Protein AF-T0ZUB6-F1 (afdb_monomer)

Radius of gyration: 20.43 Å; Cα contacts (8 Å, |Δi|>4): 338; chains: 1; bounding box: 51×35×57 Å

Structure (mmCIF, N/CA/C/O backbone):
data_AF-T0ZUB6-F1
#
_entry.id   AF-T0ZUB6-F1
#
loop_
_atom_site.group_PDB
_atom_site.id
_atom_site.type_symbol
_atom_site.label_atom_id
_atom_site.label_alt_id
_atom_site.label_comp_id
_atom_site.label_asym_id
_atom_site.label_entity_id
_atom_site.label_seq_id
_atom_site.pdbx_PDB_ins_code
_atom_site.Cartn_x
_atom_site.Cartn_y
_atom_site.Cartn_z
_atom_site.occupancy
_atom_site.B_iso_or_equiv
_atom_site.auth_seq_id
_atom_site.auth_comp_id
_atom_site.auth_asym_id
_atom_site.auth_atom_id
_atom_site.pdbx_PDB_model_num
ATOM 1 N N . LYS A 1 1 ? -19.922 21.183 -1.675 1.00 84.44 1 LYS A N 1
ATOM 2 C CA . LYS A 1 1 ? -18.528 21.235 -2.180 1.00 84.44 1 LYS A CA 1
ATOM 3 C C . LYS A 1 1 ? -18.352 20.073 -3.150 1.00 84.44 1 LYS A C 1
ATOM 5 O O . LYS A 1 1 ? -18.784 18.986 -2.794 1.00 84.44 1 LYS A O 1
ATOM 10 N N . LEU A 1 2 ? -17.809 20.304 -4.346 1.00 91.06 2 LEU A N 1
ATOM 11 C CA . LEU A 1 2 ? -17.393 19.246 -5.275 1.00 91.06 2 LEU A CA 1
ATOM 12 C C . LEU A 1 2 ? -15.863 19.231 -5.292 1.00 91.06 2 LEU A C 1
ATOM 14 O O . LEU A 1 2 ? -15.266 20.283 -5.504 1.00 91.06 2 LEU A O 1
ATOM 18 N N . ASP A 1 3 ? -15.251 18.079 -5.035 1.00 87.38 3 ASP A N 1
ATOM 19 C CA . ASP A 1 3 ? -13.794 17.925 -5.038 1.00 87.38 3 ASP A CA 1
ATOM 20 C C . ASP A 1 3 ? -13.337 17.382 -6.399 1.00 87.38 3 ASP A C 1
ATOM 22 O O . ASP A 1 3 ? -13.389 16.182 -6.657 1.00 87.38 3 ASP A O 1
ATOM 26 N N . LEU A 1 4 ? -12.941 18.294 -7.292 1.00 91.44 4 LEU A N 1
ATOM 27 C CA . LEU A 1 4 ? -12.461 18.001 -8.647 1.00 91.44 4 LEU A CA 1
ATOM 28 C C . LEU A 1 4 ? -10.927 17.972 -8.655 1.00 91.44 4 LEU A C 1
ATOM 30 O O . LEU A 1 4 ? -10.279 18.967 -8.972 1.00 91.44 4 LEU A O 1
ATOM 34 N N . LEU A 1 5 ? -10.355 16.846 -8.231 1.00 91.56 5 LEU A N 1
ATOM 35 C CA . LEU A 1 5 ? -8.907 16.681 -8.086 1.00 91.56 5 LEU A CA 1
ATOM 36 C C . LEU A 1 5 ? -8.260 16.215 -9.398 1.00 91.56 5 LEU A C 1
ATOM 38 O O . LEU A 1 5 ? -8.825 15.396 -10.121 1.00 91.56 5 LEU A O 1
ATOM 42 N N . GLY A 1 6 ? -7.056 16.716 -9.676 1.00 90.19 6 GLY A N 1
ATOM 43 C CA . GLY A 1 6 ? -6.159 16.130 -10.673 1.00 90.19 6 GLY A CA 1
ATOM 44 C C . GLY A 1 6 ? -5.405 14.939 -10.079 1.00 90.19 6 GLY A C 1
ATOM 45 O O . GLY A 1 6 ? -5.054 14.963 -8.902 1.00 90.19 6 GLY A O 1
ATOM 46 N N . HIS A 1 7 ? -5.180 13.899 -10.882 1.00 93.75 7 HIS A N 1
ATOM 47 C CA . HIS A 1 7 ? -4.412 12.714 -10.499 1.00 93.75 7 HIS A CA 1
ATOM 48 C C . HIS A 1 7 ? -3.777 12.083 -11.744 1.00 93.75 7 HIS A C 1
ATOM 50 O O . HIS A 1 7 ? -4.380 12.122 -12.821 1.00 93.75 7 HIS A O 1
ATOM 56 N N . ASP A 1 8 ? -2.610 11.457 -11.597 1.00 94.94 8 ASP A N 1
ATOM 57 C CA . ASP A 1 8 ? -1.874 10.890 -12.734 1.00 94.94 8 ASP A CA 1
ATOM 58 C C . ASP A 1 8 ? -2.373 9.506 -13.150 1.00 94.94 8 ASP A C 1
ATOM 60 O O . ASP A 1 8 ? -2.342 9.183 -14.333 1.00 94.94 8 ASP A O 1
ATOM 64 N N . ASP A 1 9 ? -2.874 8.688 -12.219 1.00 96.31 9 ASP A N 1
ATOM 65 C CA . ASP A 1 9 ? -3.371 7.331 -12.514 1.00 96.31 9 ASP A CA 1
ATOM 66 C C . ASP A 1 9 ? -4.351 7.251 -13.700 1.00 96.31 9 ASP A C 1
ATOM 68 O O . ASP A 1 9 ? -4.134 6.406 -14.574 1.00 96.31 9 ASP A O 1
ATOM 72 N N . PRO A 1 10 ? -5.378 8.122 -13.822 1.00 96.00 10 PRO A N 1
ATOM 73 C CA . PRO A 1 10 ? -6.229 8.150 -15.012 1.00 96.00 10 PRO A CA 1
ATOM 74 C C . PRO A 1 10 ? -5.460 8.439 -16.309 1.00 96.00 10 PRO A C 1
ATOM 76 O O . PRO A 1 10 ? -5.752 7.842 -17.346 1.00 96.00 10 PRO A O 1
ATOM 79 N N . THR A 1 11 ? -4.469 9.332 -16.264 1.00 97.00 11 THR A N 1
ATOM 80 C CA . THR A 1 11 ? -3.618 9.670 -17.415 1.00 97.00 11 THR A CA 1
ATOM 81 C C . THR A 1 11 ? -2.727 8.490 -17.799 1.00 97.00 11 THR A C 1
ATOM 83 O O . THR A 1 11 ? -2.667 8.130 -18.976 1.00 97.00 11 THR A O 1
ATOM 86 N N . VAL A 1 12 ? -2.102 7.843 -16.811 1.00 97.75 12 VAL A N 1
ATOM 87 C CA . VAL A 1 12 ? -1.272 6.644 -16.983 1.00 97.75 12 VAL A CA 1
ATOM 88 C C . VAL A 1 12 ? -2.081 5.524 -17.632 1.00 97.75 12 VAL A C 1
ATOM 90 O O . VAL A 1 12 ? -1.697 5.024 -18.686 1.00 97.75 12 VAL A O 1
ATOM 93 N N . LEU A 1 13 ? -3.239 5.169 -17.068 1.00 97.19 13 LEU A N 1
ATOM 94 C CA . LEU A 1 13 ? -4.089 4.109 -17.618 1.00 97.19 13 LEU A CA 1
ATOM 95 C C . LEU A 1 13 ? -4.564 4.424 -19.040 1.00 97.19 13 LEU A C 1
ATOM 97 O O . LEU A 1 13 ? -4.572 3.538 -19.892 1.00 97.19 13 LEU A O 1
ATOM 101 N N . ARG A 1 14 ? -4.901 5.686 -19.329 1.00 97.50 14 ARG A N 1
ATOM 102 C CA . ARG A 1 14 ? -5.299 6.105 -20.677 1.00 97.50 14 ARG A CA 1
ATOM 103 C C . ARG A 1 14 ? -4.167 5.958 -21.693 1.00 97.50 14 ARG A C 1
ATOM 105 O O . ARG A 1 14 ? -4.425 5.579 -22.834 1.00 97.50 14 ARG A O 1
ATOM 112 N N . LEU A 1 15 ? -2.931 6.289 -21.325 1.00 97.75 15 LEU A N 1
ATOM 113 C CA . LEU A 1 15 ? -1.782 6.109 -22.215 1.00 97.75 15 LEU A CA 1
ATOM 114 C C . LEU A 1 15 ? -1.462 4.629 -22.423 1.00 97.75 15 LEU A C 1
ATOM 116 O O . LEU A 1 15 ? -1.264 4.220 -23.565 1.00 97.75 15 LEU A O 1
ATOM 120 N N . LEU A 1 16 ? -1.513 3.820 -21.365 1.00 98.25 16 LEU A N 1
ATOM 121 C CA . LEU A 1 16 ? -1.336 2.370 -21.451 1.00 98.25 16 LEU A CA 1
ATOM 122 C C . LEU A 1 16 ? -2.362 1.726 -22.384 1.00 98.25 16 LEU A C 1
ATOM 124 O O . LEU A 1 16 ? -1.986 0.963 -23.274 1.00 98.25 16 LEU A O 1
ATOM 128 N N . GLU A 1 17 ? -3.636 2.093 -22.253 1.00 97.94 17 GLU A N 1
ATOM 129 C CA . GLU A 1 17 ? -4.701 1.637 -23.149 1.00 97.94 17 GLU A CA 1
ATOM 130 C C . GLU A 1 17 ? -4.417 2.032 -24.605 1.00 97.94 17 GLU A C 1
ATOM 132 O O . GLU A 1 17 ? -4.500 1.198 -25.504 1.00 97.94 17 GLU A O 1
ATOM 137 N N . ARG A 1 18 ? -3.989 3.278 -24.853 1.00 97.75 18 ARG A N 1
ATOM 138 C CA . ARG A 1 18 ? -3.634 3.742 -26.206 1.00 97.75 18 ARG A CA 1
ATOM 139 C C . ARG A 1 18 ? -2.442 3.002 -26.809 1.00 97.75 18 ARG A C 1
ATOM 141 O O . ARG A 1 18 ? -2.424 2.794 -28.017 1.00 97.75 18 ARG A O 1
ATOM 148 N N . MET A 1 19 ? -1.438 2.665 -26.003 1.00 97.81 19 MET A N 1
ATOM 149 C CA . MET A 1 19 ? -0.214 2.011 -26.475 1.00 97.81 19 MET A CA 1
ATOM 150 C C . MET A 1 19 ? -0.395 0.511 -26.706 1.00 97.81 19 MET A C 1
ATOM 152 O O . MET A 1 19 ? 0.262 -0.055 -27.574 1.00 97.81 19 MET A O 1
ATOM 156 N N . THR A 1 20 ? -1.256 -0.136 -25.922 1.00 97.94 20 THR A N 1
ATOM 157 C CA . THR A 1 20 ? -1.402 -1.601 -25.915 1.00 97.94 20 THR A CA 1
ATOM 158 C C . THR A 1 20 ? -2.676 -2.087 -26.600 1.00 97.94 20 THR A C 1
ATOM 160 O O . THR A 1 20 ? -2.761 -3.255 -26.966 1.00 97.94 20 THR A O 1
ATOM 163 N N . GLY A 1 21 ? -3.679 -1.216 -26.754 1.00 97.81 21 GLY A N 1
ATOM 164 C CA . GLY A 1 21 ? -5.021 -1.582 -27.206 1.00 97.81 21 GLY A CA 1
ATOM 165 C C . GLY A 1 21 ? -5.850 -2.338 -26.162 1.00 97.81 21 GLY A C 1
ATOM 166 O O . GLY A 1 21 ? -6.985 -2.705 -26.454 1.00 97.81 21 GLY A O 1
ATOM 167 N N . VAL A 1 22 ? -5.314 -2.577 -24.959 1.00 97.88 22 VAL A N 1
ATOM 168 C CA . VAL A 1 22 ? -6.016 -3.273 -23.873 1.00 97.88 22 VAL A CA 1
ATOM 169 C C . VAL A 1 22 ? -6.837 -2.260 -23.073 1.00 97.88 22 VAL A C 1
ATOM 171 O O . VAL A 1 22 ? -6.245 -1.364 -22.466 1.00 97.88 22 VAL A O 1
ATOM 174 N N . PRO A 1 23 ? -8.175 -2.394 -23.007 1.00 97.00 23 PRO A N 1
ATOM 175 C CA . PRO A 1 23 ? -9.000 -1.492 -22.212 1.00 97.00 23 PRO A CA 1
ATOM 176 C C . PRO A 1 23 ? -8.629 -1.562 -20.727 1.00 97.00 23 PRO A C 1
ATOM 178 O O . PRO A 1 23 ? -8.704 -2.621 -20.100 1.00 97.00 23 PRO A O 1
ATOM 181 N N . ALA A 1 24 ? -8.266 -0.432 -20.121 1.00 91.94 24 ALA A N 1
ATOM 182 C CA . ALA A 1 24 ? -7.764 -0.407 -18.744 1.00 91.94 24 ALA A CA 1
ATOM 183 C C . ALA A 1 24 ? -8.794 -0.936 -17.728 1.00 91.94 24 ALA A C 1
ATOM 185 O O . ALA A 1 24 ? -8.442 -1.544 -16.717 1.0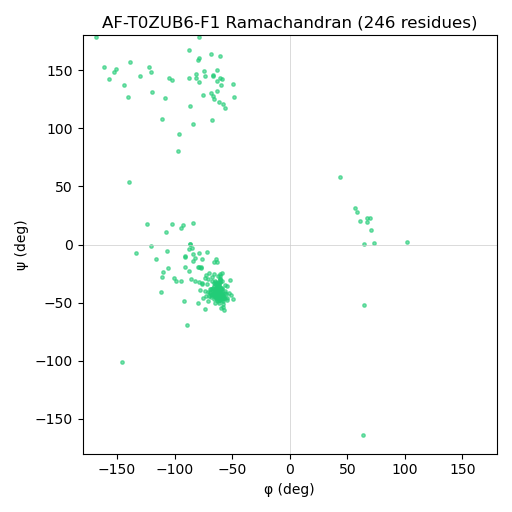0 91.94 24 ALA A O 1
ATOM 186 N N . LEU A 1 25 ? -10.086 -0.725 -17.998 1.00 91.94 25 LEU A N 1
ATOM 187 C CA . LEU A 1 25 ? -11.173 -1.176 -17.128 1.00 91.94 25 LEU A CA 1
ATOM 188 C C . LEU A 1 25 ? -11.472 -2.677 -17.237 1.00 91.94 25 LEU A C 1
ATOM 190 O O . LEU A 1 25 ? -12.068 -3.212 -16.302 1.00 91.94 25 LEU A O 1
ATOM 194 N N . SER A 1 26 ? -11.058 -3.351 -18.318 1.00 94.56 26 SER A N 1
ATOM 195 C CA . SER A 1 26 ? -11.224 -4.805 -18.463 1.00 94.56 26 SER A CA 1
ATOM 196 C C . SER A 1 26 ? -10.112 -5.612 -17.794 1.00 94.56 26 SER A C 1
ATOM 198 O O . SER A 1 26 ? -10.213 -6.833 -17.727 1.00 94.56 26 SER A O 1
ATOM 200 N N . VAL A 1 27 ? -9.057 -4.953 -17.305 1.00 95.62 27 VAL A N 1
ATOM 201 C CA . VAL A 1 27 ? -7.962 -5.618 -16.593 1.00 95.62 27 VAL A CA 1
ATOM 202 C C . VAL A 1 27 ? -8.474 -6.198 -15.261 1.00 95.62 27 VAL A C 1
ATOM 204 O O . VAL A 1 27 ? -9.049 -5.447 -14.458 1.00 95.62 27 VAL A O 1
ATOM 207 N N . PRO A 1 28 ? -8.273 -7.507 -15.006 1.00 93.19 28 PRO A N 1
ATOM 208 C CA . PRO A 1 28 ? -8.703 -8.155 -13.771 1.00 93.19 28 PRO A CA 1
ATOM 209 C C . PRO A 1 28 ? -7.923 -7.642 -12.553 1.00 93.19 28 PRO A C 1
ATOM 211 O O . PRO A 1 28 ? -6.737 -7.330 -12.631 1.00 93.19 28 PRO A O 1
ATOM 214 N N . CYS A 1 29 ? -8.596 -7.561 -11.403 1.00 92.00 29 CYS A N 1
ATOM 215 C CA . CYS A 1 29 ? -7.974 -7.156 -10.132 1.00 92.00 29 CYS A CA 1
ATOM 216 C C . CYS A 1 29 ? -7.334 -8.332 -9.371 1.00 92.00 29 CYS A C 1
ATOM 218 O O . CYS A 1 29 ? -6.808 -8.145 -8.275 1.00 92.00 29 CYS A O 1
ATOM 220 N N . ASP A 1 30 ? -7.407 -9.533 -9.936 1.00 93.38 30 ASP A N 1
ATOM 221 C CA . ASP A 1 30 ? -6.927 -10.794 -9.382 1.00 93.38 30 ASP A CA 1
ATOM 222 C C . ASP A 1 30 ? -5.938 -11.520 -10.311 1.00 93.38 30 ASP A C 1
ATOM 224 O O . ASP A 1 30 ? -5.671 -12.702 -10.102 1.00 93.38 30 ASP A O 1
ATOM 228 N N . ASP A 1 31 ? -5.354 -10.822 -11.298 1.00 96.12 31 ASP A N 1
ATOM 229 C CA . ASP A 1 31 ? -4.280 -11.378 -12.132 1.00 96.12 31 ASP A CA 1
ATOM 230 C C . ASP A 1 31 ? -3.110 -11.857 -11.248 1.00 96.12 31 ASP A C 1
ATOM 232 O O . ASP A 1 31 ? -2.485 -11.033 -10.568 1.00 96.12 31 ASP A O 1
ATOM 236 N N . PRO A 1 32 ? -2.778 -13.164 -11.237 1.00 96.19 32 PRO A N 1
ATOM 237 C CA . PRO A 1 32 ? -1.761 -13.696 -10.332 1.00 96.19 32 PRO A CA 1
ATOM 238 C C . PRO A 1 32 ? -0.372 -13.100 -10.573 1.00 96.19 32 PRO A C 1
ATOM 240 O O . PRO A 1 32 ? 0.375 -12.870 -9.622 1.00 96.19 32 PRO A O 1
ATOM 243 N N . ALA A 1 33 ? -0.039 -12.819 -11.835 1.00 96.25 33 ALA A N 1
ATOM 244 C CA . ALA A 1 33 ? 1.223 -12.206 -12.229 1.00 96.25 33 ALA A CA 1
ATOM 245 C C . ALA A 1 33 ? 1.338 -10.775 -11.674 1.00 96.25 33 ALA A C 1
ATOM 247 O O . ALA A 1 33 ? 2.311 -10.464 -10.987 1.00 96.25 33 ALA A O 1
ATOM 248 N N . ALA A 1 34 ? 0.322 -9.935 -11.879 1.00 96.94 34 ALA A N 1
ATOM 249 C CA . ALA A 1 34 ? 0.274 -8.577 -11.342 1.00 96.94 34 ALA A CA 1
ATOM 250 C C . ALA A 1 34 ? 0.286 -8.555 -9.804 1.00 96.94 34 ALA A C 1
ATOM 252 O O . ALA A 1 34 ? 1.033 -7.780 -9.208 1.00 96.94 34 ALA A O 1
ATOM 253 N N . LEU A 1 35 ? -0.502 -9.419 -9.148 1.00 97.44 35 LEU A N 1
ATOM 254 C CA . LEU A 1 35 ? -0.541 -9.500 -7.684 1.00 97.44 35 LEU A CA 1
ATOM 255 C C . LEU A 1 35 ? 0.786 -9.989 -7.085 1.00 97.44 35 LEU A C 1
ATOM 257 O O . LEU A 1 35 ? 1.172 -9.544 -6.003 1.00 97.44 35 LEU A O 1
ATOM 261 N N . SER A 1 36 ? 1.516 -10.864 -7.784 1.00 97.25 36 SER A N 1
ATOM 262 C CA . SER A 1 36 ? 2.798 -11.379 -7.291 1.00 97.25 36 SER A CA 1
ATOM 263 C C . SER A 1 36 ? 3.837 -10.274 -7.063 1.00 97.25 36 SER A C 1
ATOM 265 O O . SER A 1 36 ? 4.619 -10.373 -6.116 1.00 97.25 36 SER A O 1
ATOM 267 N N . LEU A 1 37 ? 3.774 -9.169 -7.822 1.00 97.88 37 LEU A N 1
ATOM 268 C CA . LEU A 1 37 ? 4.685 -8.025 -7.690 1.00 97.88 37 LEU A CA 1
ATOM 269 C C . LEU A 1 37 ? 4.674 -7.380 -6.300 1.00 97.88 37 LEU A C 1
ATOM 271 O O . LEU A 1 37 ? 5.653 -6.753 -5.904 1.00 97.88 37 LEU A O 1
ATOM 275 N N . PHE A 1 38 ? 3.589 -7.524 -5.540 1.00 97.94 38 PHE A N 1
ATOM 276 C CA . PHE A 1 38 ? 3.491 -6.958 -4.193 1.00 97.94 38 PHE A CA 1
ATOM 277 C C . PHE A 1 38 ? 4.104 -7.863 -3.115 1.00 97.94 38 PHE A C 1
ATOM 279 O O . PHE A 1 38 ? 4.148 -7.492 -1.946 1.00 97.94 38 PHE A O 1
ATOM 286 N N . SER A 1 39 ? 4.581 -9.048 -3.495 1.00 96.88 39 SER A N 1
ATOM 287 C CA . SER A 1 39 ? 5.148 -10.041 -2.577 1.00 96.88 39 SER A CA 1
ATOM 288 C C . SER A 1 39 ? 6.467 -10.645 -3.053 1.00 96.88 39 SER A C 1
ATOM 290 O O . SER A 1 39 ? 7.108 -11.349 -2.274 1.00 96.88 39 SER A O 1
ATOM 292 N N . GLY A 1 40 ? 6.886 -10.347 -4.283 1.00 96.06 40 GLY A N 1
ATOM 293 C CA . GLY A 1 40 ? 8.062 -10.918 -4.925 1.00 96.06 40 GLY A CA 1
ATOM 294 C C . GLY A 1 40 ? 8.441 -10.174 -6.206 1.00 96.06 40 GLY A C 1
ATOM 295 O O . GLY A 1 40 ? 7.788 -9.202 -6.595 1.00 96.06 40 GLY A O 1
ATOM 296 N N . CYS A 1 41 ? 9.524 -10.612 -6.839 1.00 95.12 41 CYS A N 1
ATOM 297 C CA . CYS A 1 41 ? 10.100 -10.021 -8.056 1.00 95.12 41 CYS A CA 1
ATOM 298 C C . CYS A 1 41 ? 10.157 -11.004 -9.237 1.00 95.12 41 CYS A C 1
ATOM 300 O O . CYS A 1 41 ? 10.514 -10.625 -10.350 1.00 95.12 41 CYS A O 1
ATOM 302 N N . GLU A 1 42 ? 9.725 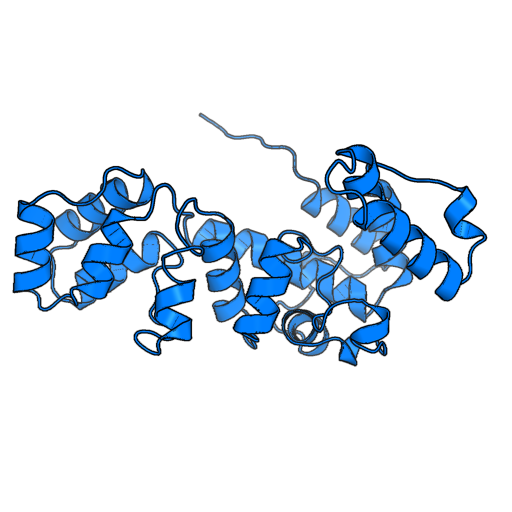-12.245 -9.023 1.00 93.75 42 GLU A N 1
ATOM 303 C CA . GLU A 1 42 ? 9.842 -13.366 -9.952 1.00 93.75 42 GLU A CA 1
ATOM 304 C C . GLU A 1 42 ? 9.098 -13.103 -11.266 1.00 93.75 42 GLU A C 1
ATOM 306 O O . GLU A 1 42 ? 9.605 -13.431 -12.335 1.00 93.75 42 GLU A O 1
ATOM 311 N N . ALA A 1 43 ? 7.937 -12.440 -11.211 1.00 95.25 43 ALA A N 1
ATOM 312 C CA . ALA A 1 43 ? 7.174 -12.068 -12.404 1.00 95.25 43 ALA A CA 1
ATOM 313 C C . ALA A 1 43 ? 7.881 -11.033 -13.298 1.00 95.25 43 ALA A C 1
ATOM 315 O O . ALA A 1 43 ? 7.481 -10.855 -14.445 1.00 95.25 43 ALA A O 1
ATOM 316 N N . LEU A 1 44 ? 8.923 -10.361 -12.796 1.00 95.44 44 LEU A N 1
ATOM 317 C CA . LEU A 1 44 ? 9.770 -9.466 -13.589 1.00 95.44 44 LEU A CA 1
ATOM 318 C C . LEU A 1 44 ? 10.981 -10.188 -14.195 1.00 95.44 44 LEU A C 1
ATOM 320 O O . LEU A 1 44 ? 11.671 -9.598 -15.020 1.00 95.44 44 LEU A O 1
ATOM 324 N N . GLY A 1 45 ? 11.258 -11.432 -13.788 1.00 93.81 45 GLY A N 1
ATOM 325 C CA . GLY A 1 45 ? 12.459 -12.162 -14.200 1.00 93.81 45 GLY A CA 1
ATOM 326 C C . GLY A 1 45 ? 13.766 -11.573 -13.656 1.00 93.81 45 GLY A C 1
ATOM 327 O O . GLY A 1 45 ? 14.811 -11.798 -14.256 1.00 93.81 45 GLY A O 1
ATOM 328 N N . LEU A 1 46 ? 13.706 -10.817 -12.553 1.00 90.38 46 LEU A N 1
ATOM 329 C CA . LEU A 1 46 ? 14.849 -10.137 -11.930 1.00 90.38 46 LEU A CA 1
ATOM 330 C C . LEU A 1 46 ? 15.053 -10.615 -10.491 1.00 90.38 46 LEU A C 1
ATOM 332 O O . LEU A 1 46 ? 14.082 -10.937 -9.803 1.00 90.38 46 LEU A O 1
ATOM 336 N N . GLY A 1 47 ? 16.303 -10.626 -10.024 1.00 90.31 47 GLY A N 1
ATOM 337 C CA . GLY A 1 47 ? 16.636 -10.906 -8.629 1.00 90.31 47 GLY A CA 1
ATOM 338 C C . GLY A 1 47 ? 16.430 -9.709 -7.691 1.00 90.31 47 GLY A C 1
ATOM 339 O O . GLY A 1 47 ? 16.466 -8.546 -8.095 1.00 90.31 47 GLY A O 1
ATOM 340 N N . ALA A 1 48 ? 16.277 -9.989 -6.392 1.00 91.31 48 ALA A N 1
ATOM 341 C CA . ALA A 1 48 ? 16.130 -8.948 -5.369 1.00 91.31 48 ALA A CA 1
ATOM 342 C C . ALA A 1 48 ? 17.370 -8.040 -5.245 1.00 91.31 48 ALA A C 1
ATOM 344 O O . ALA A 1 48 ? 17.238 -6.850 -4.960 1.00 91.31 48 ALA A O 1
ATOM 345 N N . GLU A 1 49 ? 18.563 -8.596 -5.474 1.00 87.69 49 GLU A N 1
ATOM 346 C CA . GLU A 1 49 ? 19.830 -7.856 -5.493 1.00 87.69 49 GLU A CA 1
ATOM 347 C C . GLU A 1 49 ? 19.856 -6.836 -6.639 1.00 87.69 49 GLU A C 1
ATOM 349 O O . GLU A 1 49 ? 20.168 -5.667 -6.419 1.00 87.69 49 GLU A O 1
ATOM 354 N N . GLU A 1 50 ? 19.412 -7.238 -7.834 1.00 86.75 50 GLU A N 1
ATOM 355 C CA . GLU A 1 50 ? 19.346 -6.361 -9.007 1.00 86.75 50 GLU A CA 1
ATOM 356 C C . GLU A 1 50 ? 18.409 -5.168 -8.768 1.00 86.75 50 GLU A C 1
ATOM 358 O O . GLU A 1 50 ? 18.750 -4.016 -9.061 1.00 86.75 50 GLU A O 1
ATOM 363 N N . LEU A 1 51 ? 17.244 -5.433 -8.168 1.00 87.44 51 LEU A N 1
ATOM 364 C CA . LEU A 1 51 ? 16.235 -4.419 -7.866 1.00 87.44 51 LEU A CA 1
ATOM 365 C C . LEU A 1 51 ? 16.551 -3.585 -6.615 1.00 87.44 51 LEU A C 1
ATOM 367 O O . LEU A 1 51 ? 15.993 -2.497 -6.460 1.00 87.44 51 LEU A O 1
ATOM 371 N N . GLY A 1 52 ? 17.423 -4.061 -5.722 1.00 88.44 52 GLY A N 1
ATOM 372 C CA . GLY A 1 52 ? 17.635 -3.467 -4.395 1.00 88.44 52 GLY A CA 1
ATOM 373 C C . GLY A 1 52 ? 16.418 -3.603 -3.466 1.00 88.44 52 GLY A C 1
ATOM 374 O O . GLY A 1 52 ? 16.256 -2.832 -2.522 1.00 88.44 52 GLY A O 1
ATOM 375 N N . THR A 1 53 ? 15.510 -4.533 -3.764 1.00 92.75 53 THR A N 1
ATOM 376 C CA . THR A 1 53 ? 14.308 -4.840 -2.979 1.00 92.75 53 THR A CA 1
ATOM 377 C C . THR A 1 53 ? 13.786 -6.214 -3.365 1.00 92.75 53 THR A C 1
ATOM 379 O O . THR A 1 53 ? 13.962 -6.671 -4.490 1.00 92.75 53 THR A O 1
ATOM 382 N N . SER A 1 54 ? 13.102 -6.870 -2.438 1.00 95.81 54 SER A N 1
ATOM 383 C CA . SER A 1 54 ? 12.541 -8.206 -2.634 1.00 95.81 54 SER A CA 1
ATOM 384 C C . SER A 1 54 ? 11.075 -8.208 -3.087 1.00 95.81 54 SER A C 1
ATOM 386 O O . SER A 1 54 ? 10.423 -9.252 -3.026 1.00 95.81 54 SER A O 1
ATOM 388 N N . VAL A 1 55 ? 10.555 -7.057 -3.533 1.00 97.50 55 VAL A N 1
ATOM 389 C CA . VAL A 1 55 ? 9.216 -6.892 -4.123 1.00 97.50 55 VAL A CA 1
ATOM 390 C C . VAL A 1 55 ? 9.282 -6.124 -5.446 1.00 97.50 55 VAL A C 1
ATOM 392 O O . VAL A 1 55 ? 10.067 -5.197 -5.622 1.00 97.50 55 VAL A O 1
ATOM 395 N N . GLY A 1 56 ? 8.419 -6.479 -6.391 1.00 97.31 56 GLY A N 1
ATOM 396 C CA . GLY A 1 56 ? 8.347 -5.914 -7.736 1.00 97.31 56 GLY A CA 1
ATOM 397 C C . GLY A 1 56 ? 7.533 -4.623 -7.857 1.00 97.31 56 GLY A C 1
ATOM 398 O O . GLY A 1 56 ? 7.133 -4.270 -8.967 1.00 97.31 56 GLY A O 1
ATOM 399 N N . SER A 1 57 ? 7.266 -3.897 -6.768 1.00 97.31 57 SER A N 1
ATOM 400 C CA . SER A 1 57 ? 6.330 -2.761 -6.764 1.00 97.31 57 SER A CA 1
ATOM 401 C C . SER A 1 57 ? 6.924 -1.401 -7.155 1.00 97.31 57 SER A C 1
ATOM 403 O O . SER A 1 57 ? 6.187 -0.418 -7.194 1.00 97.31 57 SER A O 1
ATOM 405 N N . ILE A 1 58 ? 8.222 -1.313 -7.483 1.00 95.38 58 ILE A N 1
ATOM 406 C CA . ILE A 1 58 ? 8.863 -0.068 -7.965 1.00 95.38 58 ILE A CA 1
ATOM 407 C C . ILE A 1 58 ? 8.029 0.559 -9.097 1.00 95.38 58 ILE A C 1
ATOM 409 O O . ILE A 1 58 ? 7.535 -0.165 -9.966 1.00 95.38 58 ILE A O 1
ATOM 413 N N . ALA A 1 59 ? 7.876 1.886 -9.089 1.00 94.56 59 ALA A N 1
ATOM 414 C CA . ALA A 1 59 ? 7.080 2.664 -10.047 1.00 94.56 59 ALA A CA 1
ATOM 415 C C . ALA A 1 59 ? 5.550 2.407 -10.044 1.00 94.56 59 ALA A C 1
ATOM 417 O O . ALA A 1 59 ? 4.819 3.053 -10.799 1.00 94.56 59 ALA A O 1
ATOM 418 N N . LEU A 1 60 ? 5.023 1.525 -9.182 1.00 97.12 60 LEU A N 1
ATOM 419 C CA . LEU A 1 60 ? 3.575 1.404 -8.972 1.00 97.12 60 LEU A CA 1
ATOM 420 C C . LEU A 1 60 ? 3.072 2.531 -8.056 1.00 97.12 60 LEU A C 1
ATOM 422 O O . LEU A 1 60 ? 3.758 2.862 -7.083 1.00 97.12 60 LEU A O 1
ATOM 426 N N . PRO A 1 61 ? 1.890 3.123 -8.334 1.00 94.94 61 PRO A N 1
ATOM 427 C CA . PRO A 1 61 ? 1.328 4.145 -7.449 1.00 94.94 61 PRO A CA 1
ATOM 428 C C . PRO A 1 61 ? 1.134 3.576 -6.048 1.00 94.94 61 PRO A C 1
ATOM 430 O O . PRO A 1 61 ? 0.767 2.409 -5.907 1.00 94.94 61 PRO A O 1
ATOM 433 N N . GLU A 1 62 ? 1.396 4.399 -5.036 1.00 92.38 62 GLU A N 1
ATOM 434 C CA . GLU A 1 62 ? 1.408 4.065 -3.604 1.00 92.38 62 GLU A CA 1
ATOM 435 C C . GLU A 1 62 ? 2.482 3.060 -3.170 1.00 92.38 62 GLU A C 1
ATOM 437 O O . GLU A 1 62 ? 3.282 3.314 -2.266 1.00 92.38 62 GLU A O 1
ATOM 442 N N . PHE A 1 63 ? 2.540 1.918 -3.844 1.00 97.19 63 PHE A N 1
ATOM 443 C CA . PHE A 1 63 ? 3.331 0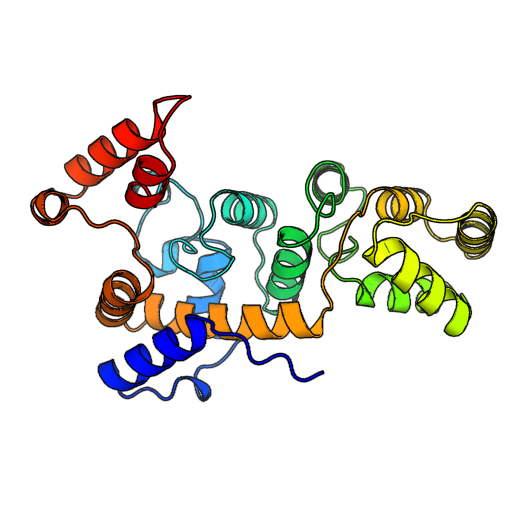.760 -3.452 1.00 97.19 63 PHE A CA 1
ATOM 444 C C . PHE A 1 63 ? 4.806 0.829 -3.864 1.00 97.19 63 PHE A C 1
ATOM 446 O O . PHE A 1 63 ? 5.598 0.007 -3.401 1.00 97.19 63 PHE A O 1
ATOM 453 N N . GLY A 1 64 ? 5.193 1.777 -4.722 1.00 95.19 64 GLY A N 1
ATOM 454 C CA . GLY A 1 64 ? 6.577 1.938 -5.179 1.00 95.19 64 GLY A CA 1
ATOM 455 C C . GLY A 1 64 ? 7.497 2.658 -4.193 1.00 95.19 64 GLY A C 1
ATOM 456 O O . GLY A 1 64 ? 8.721 2.506 -4.268 1.00 95.19 64 GLY A O 1
ATOM 457 N N . THR A 1 65 ? 6.935 3.409 -3.241 1.00 92.88 65 THR A N 1
ATOM 458 C CA . THR A 1 65 ? 7.729 4.166 -2.265 1.00 92.88 65 THR A CA 1
ATOM 459 C C . THR A 1 65 ? 8.561 3.232 -1.384 1.00 92.88 65 THR A C 1
ATOM 461 O O . THR A 1 65 ? 8.164 2.103 -1.093 1.00 92.88 65 THR A O 1
ATOM 464 N N . ARG A 1 66 ? 9.725 3.697 -0.912 1.00 91.00 66 ARG A N 1
ATOM 465 C CA . ARG A 1 66 ? 10.586 2.902 -0.017 1.00 91.00 66 ARG A CA 1
ATOM 466 C C . ARG A 1 66 ? 9.847 2.452 1.247 1.00 91.00 66 ARG A C 1
ATOM 468 O O . ARG A 1 66 ? 10.009 1.313 1.673 1.00 91.00 66 ARG A O 1
ATOM 475 N N . PHE A 1 67 ? 9.023 3.332 1.812 1.00 93.06 67 PHE A N 1
ATOM 476 C CA . PHE A 1 67 ? 8.223 3.044 3.000 1.00 93.06 67 PHE A CA 1
ATOM 477 C C . PHE A 1 67 ? 7.233 1.897 2.762 1.00 93.06 67 PHE A C 1
ATOM 479 O O . PHE A 1 67 ? 7.214 0.928 3.520 1.00 93.06 67 PHE A O 1
ATOM 486 N N . VAL A 1 68 ? 6.455 1.955 1.677 1.00 95.75 68 VAL A N 1
ATOM 487 C CA . VAL A 1 68 ? 5.467 0.905 1.394 1.00 95.75 68 VAL A CA 1
ATOM 488 C C . VAL A 1 68 ? 6.139 -0.387 0.945 1.00 95.75 68 VAL A C 1
ATOM 490 O O . VAL A 1 68 ? 5.691 -1.457 1.344 1.00 95.75 68 VAL A O 1
ATOM 493 N N . ARG A 1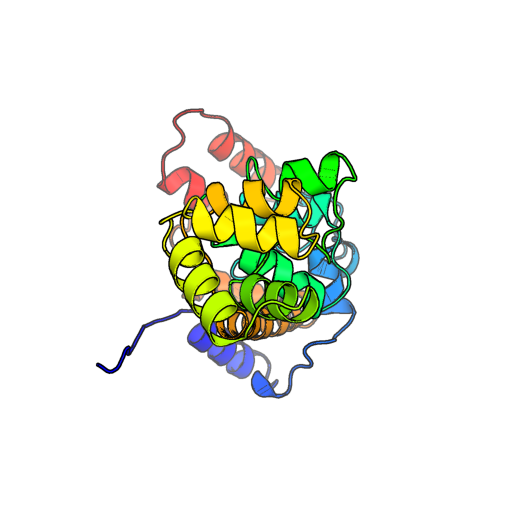 69 ? 7.266 -0.324 0.225 1.00 96.06 69 ARG A N 1
ATOM 494 C CA . ARG A 1 69 ? 8.069 -1.517 -0.088 1.00 96.06 69 ARG A CA 1
ATOM 495 C C . ARG A 1 69 ? 8.514 -2.263 1.168 1.00 96.06 69 ARG A C 1
ATOM 497 O O . ARG A 1 69 ? 8.298 -3.464 1.240 1.00 96.06 69 ARG A O 1
ATOM 504 N N . GLN A 1 70 ? 9.018 -1.572 2.192 1.00 93.38 70 GLN A N 1
ATOM 505 C CA . GLN A 1 70 ? 9.363 -2.211 3.473 1.00 93.38 70 GLN A CA 1
ATOM 506 C C . GLN A 1 70 ? 8.147 -2.871 4.140 1.00 93.38 70 GLN A C 1
ATOM 508 O O . GLN A 1 70 ? 8.253 -3.964 4.698 1.00 93.38 70 GLN A O 1
ATOM 513 N N . MET A 1 71 ? 6.975 -2.236 4.053 1.00 94.50 71 MET A N 1
ATOM 514 C CA . MET A 1 71 ? 5.727 -2.810 4.558 1.00 94.50 71 MET A CA 1
ATOM 515 C C . MET A 1 71 ? 5.339 -4.085 3.794 1.00 94.50 71 MET A C 1
ATOM 517 O O . MET A 1 71 ? 4.984 -5.089 4.412 1.00 94.50 71 MET A O 1
ATOM 521 N N . LEU A 1 72 ? 5.450 -4.081 2.463 1.00 96.00 72 LEU A N 1
ATOM 522 C CA . LEU A 1 72 ? 5.207 -5.252 1.616 1.00 96.00 72 LEU A CA 1
ATOM 523 C C . LEU A 1 72 ? 6.193 -6.387 1.913 1.00 96.00 72 LEU A C 1
ATOM 525 O O . LEU A 1 72 ? 5.789 -7.542 2.008 1.00 96.00 72 LEU A O 1
ATOM 529 N N . GLU A 1 73 ? 7.471 -6.076 2.120 1.00 93.94 73 GLU A N 1
ATOM 530 C CA . GLU A 1 73 ? 8.497 -7.068 2.456 1.00 93.94 73 GLU A CA 1
ATOM 531 C C . GLU A 1 73 ? 8.224 -7.751 3.799 1.00 93.94 73 GLU A C 1
ATOM 533 O O . GLU A 1 73 ? 8.405 -8.967 3.909 1.00 93.94 73 GLU A O 1
ATOM 538 N N . ALA A 1 74 ? 7.743 -6.988 4.786 1.00 90.00 74 ALA A N 1
ATOM 539 C CA . ALA A 1 74 ? 7.390 -7.487 6.112 1.00 90.00 74 ALA A CA 1
ATO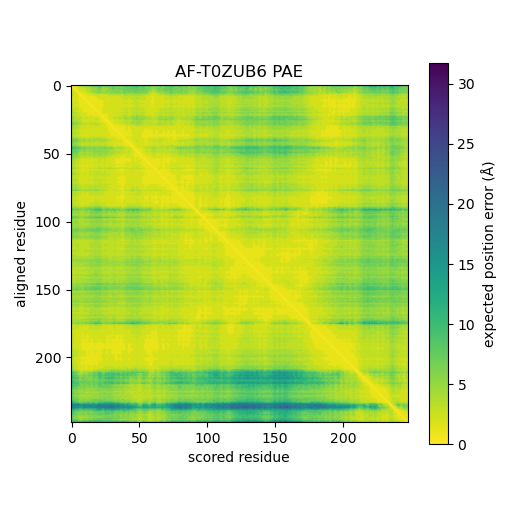M 540 C C . ALA A 1 74 ? 6.083 -8.299 6.133 1.00 90.00 74 ALA A C 1
ATOM 542 O O . ALA A 1 74 ? 5.917 -9.166 6.988 1.00 90.00 74 ALA A O 1
ATOM 543 N N . THR A 1 75 ? 5.147 -8.016 5.222 1.00 91.44 75 THR A N 1
ATOM 544 C CA . THR A 1 75 ? 3.781 -8.573 5.273 1.00 91.44 75 THR A CA 1
ATOM 545 C C . THR A 1 75 ? 3.464 -9.587 4.176 1.00 91.44 75 THR A C 1
ATOM 547 O O . THR A 1 75 ? 2.577 -10.415 4.372 1.00 91.44 75 THR A O 1
ATOM 550 N N . ARG A 1 76 ? 4.179 -9.548 3.045 1.00 93.50 76 ARG A N 1
ATOM 551 C CA . ARG A 1 76 ? 4.036 -10.438 1.877 1.00 93.50 76 ARG A CA 1
ATOM 552 C C . ARG A 1 76 ? 2.565 -10.690 1.493 1.00 93.50 76 ARG A C 1
ATOM 554 O O . ARG A 1 76 ? 2.136 -11.849 1.480 1.00 93.50 76 ARG A O 1
ATOM 561 N N . PRO A 1 77 ? 1.780 -9.633 1.199 1.00 94.06 77 PRO A N 1
ATOM 562 C CA . PRO A 1 77 ? 0.357 -9.771 0.905 1.00 94.06 77 PRO A CA 1
ATOM 563 C C . PRO A 1 77 ? 0.147 -10.598 -0.364 1.00 94.06 77 PRO A C 1
ATOM 565 O O . PRO A 1 77 ? 0.876 -10.442 -1.340 1.00 94.06 77 PRO A O 1
ATOM 568 N N . ARG A 1 78 ? -0.867 -11.466 -0.368 1.00 91.12 78 ARG A N 1
ATOM 569 C CA . ARG A 1 78 ? -1.167 -12.351 -1.510 1.00 91.12 78 ARG A CA 1
ATOM 570 C C . ARG A 1 78 ? -2.517 -12.072 -2.148 1.00 91.12 78 ARG A C 1
ATOM 572 O O . ARG A 1 78 ? -2.813 -12.595 -3.217 1.00 91.12 78 ARG A O 1
ATOM 579 N N . THR A 1 79 ? -3.353 -11.286 -1.481 1.00 93.50 79 THR A N 1
ATOM 580 C CA . THR A 1 79 ? -4.725 -11.021 -1.914 1.00 93.50 79 THR A CA 1
ATOM 581 C C . THR A 1 79 ? -4.971 -9.534 -2.111 1.00 93.50 79 THR A C 1
ATOM 583 O O . THR A 1 79 ? -4.394 -8.692 -1.422 1.00 93.50 79 THR A O 1
ATOM 586 N N . PHE A 1 80 ? -5.914 -9.207 -2.995 1.00 95.31 80 PHE A N 1
ATOM 587 C CA . PHE A 1 80 ? -6.387 -7.836 -3.181 1.00 95.31 80 PHE A CA 1
ATOM 588 C C . PHE A 1 80 ? -6.833 -7.195 -1.852 1.00 95.31 80 PHE A C 1
ATOM 590 O O . PHE A 1 80 ? -6.503 -6.049 -1.563 1.00 95.31 80 PHE A O 1
ATOM 597 N N . ALA A 1 81 ? -7.537 -7.946 -0.998 1.00 94.69 81 ALA A N 1
ATOM 598 C CA . ALA A 1 81 ? -7.997 -7.452 0.299 1.00 94.69 81 ALA A CA 1
ATOM 599 C C . ALA A 1 81 ? -6.840 -7.087 1.245 1.00 94.69 81 ALA A C 1
ATOM 601 O O . ALA A 1 81 ? -6.931 -6.092 1.962 1.00 94.69 81 ALA A O 1
ATOM 602 N N . GLU A 1 82 ? -5.748 -7.854 1.238 1.00 95.31 82 GLU A N 1
ATOM 603 C CA . GLU A 1 82 ? -4.544 -7.527 2.010 1.00 95.31 82 GLU A CA 1
ATOM 604 C C . GLU A 1 82 ? -3.863 -6.268 1.461 1.00 95.31 82 GLU A C 1
ATOM 606 O O . GLU A 1 82 ? -3.475 -5.412 2.253 1.00 95.31 82 GLU A O 1
ATOM 611 N N . LEU A 1 83 ? -3.821 -6.073 0.137 1.00 97.12 83 LEU A N 1
ATOM 612 C CA . LEU A 1 83 ? -3.318 -4.829 -0.462 1.00 97.12 83 LEU A CA 1
ATOM 613 C C . LEU A 1 83 ? -4.140 -3.604 -0.051 1.00 97.12 83 LEU A C 1
ATOM 615 O O . LEU A 1 83 ? -3.566 -2.558 0.241 1.00 97.12 83 LEU A O 1
ATOM 619 N N . VAL A 1 84 ? -5.470 -3.724 0.037 1.00 96.94 84 VAL A N 1
ATOM 620 C CA . VAL A 1 84 ? -6.333 -2.637 0.543 1.00 96.94 84 VAL A CA 1
ATOM 621 C C . VAL A 1 84 ? -5.973 -2.271 1.981 1.00 96.94 84 VAL A C 1
ATOM 623 O O . VAL A 1 84 ? -5.981 -1.095 2.340 1.00 96.94 84 VAL A O 1
ATOM 626 N N . ARG A 1 85 ? -5.613 -3.259 2.805 1.00 96.12 85 ARG A N 1
ATOM 627 C CA . ARG A 1 85 ? -5.178 -3.011 4.183 1.00 96.12 85 ARG A CA 1
ATOM 628 C C . ARG A 1 85 ? -3.816 -2.329 4.225 1.00 96.12 85 ARG A C 1
ATOM 630 O O . ARG A 1 85 ? -3.680 -1.340 4.932 1.00 96.12 85 ARG A O 1
ATOM 637 N N . ILE A 1 86 ? -2.854 -2.780 3.422 1.00 96.31 86 ILE A N 1
ATOM 638 C CA . ILE A 1 86 ? -1.544 -2.121 3.285 1.00 96.31 86 ILE A CA 1
ATOM 639 C C . ILE A 1 86 ? -1.702 -0.667 2.823 1.00 96.31 86 ILE A C 1
ATOM 641 O O . ILE A 1 86 ? -1.105 0.223 3.417 1.00 96.31 86 ILE A O 1
ATOM 645 N N . SER A 1 87 ? -2.566 -0.410 1.835 1.00 96.31 87 SER A N 1
ATOM 646 C CA . SER A 1 87 ? -2.879 0.949 1.377 1.00 96.31 87 SER A CA 1
ATOM 647 C C . SER A 1 87 ? -3.439 1.823 2.506 1.00 96.31 87 SER A C 1
ATOM 649 O O . SER A 1 87 ? -3.004 2.960 2.671 1.00 96.31 87 SER A O 1
ATOM 651 N N . GLY A 1 88 ? -4.350 1.297 3.331 1.00 95.56 88 GLY A N 1
ATOM 652 C CA . GLY A 1 88 ? -4.849 2.017 4.505 1.00 95.56 88 GLY A CA 1
ATOM 653 C C . GLY A 1 88 ? -3.756 2.313 5.541 1.00 95.56 88 GLY A C 1
ATOM 654 O O . GLY A 1 88 ? -3.636 3.446 6.010 1.00 95.56 88 GLY A O 1
ATOM 655 N N . LEU A 1 89 ? -2.913 1.317 5.834 1.00 95.12 89 LEU A N 1
ATOM 656 C CA . LEU A 1 89 ? -1.809 1.422 6.791 1.00 95.12 89 LEU A CA 1
ATOM 657 C C . LEU A 1 89 ? -0.730 2.421 6.350 1.00 95.12 89 LEU A C 1
ATOM 659 O O . LEU A 1 89 ? -0.103 3.054 7.197 1.00 95.12 89 LEU A O 1
ATOM 663 N N . SER A 1 90 ? -0.513 2.581 5.042 1.00 94.00 90 SER A N 1
ATOM 664 C CA . SER A 1 90 ? 0.556 3.430 4.516 1.00 94.00 90 SER A CA 1
ATOM 665 C C . SER A 1 90 ? 0.219 4.918 4.405 1.00 94.00 90 SER A C 1
ATOM 667 O O . SER A 1 90 ? 1.126 5.721 4.207 1.00 94.00 90 SER A O 1
ATOM 669 N N . HIS A 1 91 ? -1.058 5.294 4.506 1.00 88.69 91 HIS A N 1
ATOM 670 C CA . HIS A 1 91 ? -1.536 6.664 4.259 1.00 88.69 91 HIS A CA 1
ATOM 671 C C . HIS A 1 91 ? -1.916 7.438 5.524 1.00 88.69 91 HIS A C 1
ATOM 673 O O . HIS A 1 91 ? -2.272 8.617 5.454 1.00 88.69 91 HIS A O 1
ATOM 679 N N . GLY A 1 92 ? -1.891 6.780 6.680 1.00 80.62 92 GLY A N 1
ATOM 680 C CA . GLY A 1 92 ? -2.244 7.388 7.954 1.00 80.62 92 GLY A CA 1
ATOM 681 C C . GLY A 1 92 ? -1.027 7.756 8.795 1.00 80.62 92 GLY A C 1
ATOM 682 O O . GLY A 1 92 ? -0.047 7.014 8.862 1.00 80.62 92 GLY A O 1
ATOM 683 N N . THR A 1 93 ? -1.106 8.893 9.480 1.00 85.56 93 THR A N 1
ATOM 684 C CA . THR A 1 93 ? -0.105 9.295 10.475 1.00 85.56 93 THR A CA 1
ATOM 685 C C . THR A 1 93 ? -0.298 8.467 11.748 1.00 85.56 93 THR A C 1
ATOM 687 O O . THR A 1 93 ? -1.420 8.368 12.253 1.00 85.56 93 THR A O 1
ATOM 690 N N . ASP A 1 94 ? 0.787 7.853 12.228 1.00 90.81 94 ASP A N 1
ATOM 691 C CA . ASP A 1 94 ? 0.826 6.939 13.385 1.00 90.81 94 ASP A CA 1
ATOM 692 C C . ASP A 1 94 ? -0.124 5.729 13.272 1.00 90.81 94 ASP A C 1
ATOM 694 O O . ASP A 1 94 ? -0.648 5.207 14.258 1.00 90.81 94 ASP A O 1
ATOM 698 N N . VAL A 1 95 ? -0.354 5.265 12.037 1.00 92.44 95 VAL A N 1
ATOM 699 C CA . VAL A 1 95 ? -1.126 4.044 11.749 1.00 92.44 95 VAL A CA 1
ATOM 700 C C . VAL A 1 95 ? -0.219 2.816 11.660 1.00 92.44 95 VAL A C 1
ATOM 702 O O . VAL A 1 95 ? -0.496 1.795 12.289 1.00 92.44 95 VAL A O 1
ATOM 705 N N . TRP A 1 96 ? 0.874 2.905 10.897 1.00 94.56 96 TRP A N 1
ATOM 706 C CA . TRP A 1 96 ? 1.842 1.815 10.769 1.00 94.56 96 TRP A CA 1
ATOM 707 C C . TRP A 1 96 ? 2.945 1.894 11.824 1.00 94.56 96 TRP A C 1
ATOM 709 O O . TRP A 1 96 ? 2.980 1.051 12.716 1.00 94.56 96 TRP A O 1
ATOM 719 N N . THR A 1 97 ? 3.825 2.893 11.718 1.00 90.75 97 THR A N 1
ATOM 720 C CA . THR A 1 97 ? 5.010 3.059 12.571 1.00 90.75 97 THR A CA 1
ATOM 721 C C . THR A 1 97 ? 4.611 3.272 14.031 1.00 90.75 97 THR A C 1
ATOM 723 O O . THR A 1 97 ? 3.754 4.107 14.311 1.00 90.75 97 THR A O 1
ATOM 726 N N . HIS A 1 98 ? 5.250 2.544 14.952 1.00 88.25 98 HIS A N 1
ATOM 727 C CA . HIS A 1 98 ? 4.973 2.575 16.399 1.00 88.25 98 HIS A CA 1
ATOM 728 C C . HIS A 1 98 ? 3.545 2.145 16.782 1.00 88.25 98 HIS A C 1
ATOM 730 O O . HIS A 1 98 ? 3.035 2.468 17.862 1.00 88.25 98 HIS A O 1
ATOM 736 N N . ASN A 1 99 ? 2.876 1.422 15.882 1.00 95.25 99 ASN A N 1
ATOM 737 C CA . ASN A 1 99 ? 1.492 1.002 16.046 1.00 95.25 99 ASN A CA 1
ATOM 738 C C . ASN A 1 99 ? 1.279 -0.383 15.415 1.00 95.25 99 ASN A C 1
ATOM 740 O O . ASN A 1 99 ? 1.664 -1.390 16.016 1.00 95.25 99 ASN A O 1
ATOM 744 N N . ALA A 1 100 ? 0.703 -0.472 14.211 1.00 94.88 100 ALA A N 1
ATOM 745 C CA . ALA A 1 100 ? 0.432 -1.761 13.572 1.00 94.88 100 ALA A CA 1
ATOM 746 C C . ALA A 1 100 ? 1.706 -2.595 13.332 1.00 94.88 100 ALA A C 1
ATOM 748 O O . ALA A 1 100 ? 1.656 -3.823 13.423 1.00 94.88 100 ALA A O 1
ATOM 749 N N . ASP A 1 101 ? 2.851 -1.956 13.080 1.00 94.25 101 ASP A N 1
ATOM 750 C CA . ASP A 1 101 ? 4.131 -2.633 12.854 1.00 94.25 101 ASP A CA 1
ATOM 751 C C . ASP A 1 101 ? 4.640 -3.389 14.097 1.00 94.25 101 ASP A C 1
ATOM 753 O O . ASP A 1 101 ? 5.157 -4.504 13.999 1.00 94.25 101 ASP A O 1
ATOM 757 N N . GLU A 1 102 ? 4.491 -2.805 15.284 1.00 94.19 102 GLU A N 1
ATOM 758 C CA . GLU A 1 102 ? 4.832 -3.416 16.568 1.00 94.19 102 GLU A CA 1
ATOM 759 C C . GLU A 1 102 ? 3.858 -4.537 16.924 1.00 94.19 102 GLU A C 1
ATOM 761 O O . GLU A 1 102 ? 4.286 -5.603 17.374 1.00 94.19 102 GLU A O 1
ATOM 766 N N . LEU A 1 103 ? 2.559 -4.345 16.675 1.00 94.06 103 LEU A N 1
ATOM 767 C CA . LEU A 1 103 ? 1.538 -5.369 16.914 1.00 94.06 103 LEU A CA 1
ATOM 768 C C . LEU A 1 103 ? 1.777 -6.621 16.060 1.00 94.06 103 LEU A C 1
ATOM 770 O O . LEU A 1 103 ? 1.699 -7.735 16.580 1.00 94.06 103 LEU A O 1
ATOM 774 N N . ILE A 1 104 ? 2.139 -6.433 14.788 1.00 91.69 104 ILE A N 1
ATOM 775 C CA . ILE A 1 104 ? 2.444 -7.533 13.866 1.00 91.69 104 ILE A C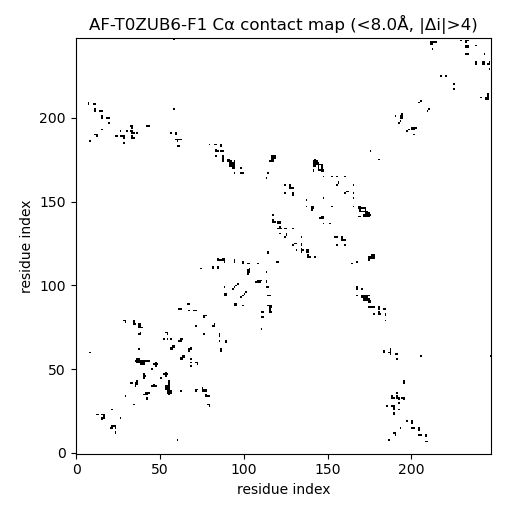A 1
ATOM 776 C C . ILE A 1 104 ? 3.762 -8.213 14.240 1.00 91.69 104 ILE A C 1
ATOM 778 O O . ILE A 1 104 ? 3.803 -9.436 14.364 1.00 91.69 104 ILE A O 1
ATOM 782 N N . ARG A 1 105 ? 4.839 -7.451 14.480 1.00 89.88 105 ARG A N 1
ATOM 783 C CA . ARG A 1 105 ? 6.149 -8.030 14.837 1.00 89.88 105 ARG A CA 1
ATOM 784 C C . ARG A 1 105 ? 6.140 -8.761 16.178 1.00 89.88 105 ARG A C 1
ATOM 786 O O . ARG A 1 105 ? 6.843 -9.754 16.323 1.00 89.88 105 ARG A O 1
ATOM 793 N N . SER A 1 106 ? 5.356 -8.287 17.145 1.00 92.44 106 SER A N 1
ATOM 794 C CA . SER A 1 106 ? 5.204 -8.944 18.451 1.00 92.44 106 SER A CA 1
ATOM 795 C C . SER A 1 106 ? 4.254 -10.146 18.428 1.00 92.44 106 SER A C 1
ATOM 797 O O . SER A 1 106 ? 4.138 -10.838 19.437 1.00 92.44 106 SER A O 1
ATOM 799 N N . GLY A 1 107 ? 3.560 -10.399 17.312 1.00 89.88 107 GLY A N 1
ATOM 800 C CA . GLY A 1 107 ? 2.566 -11.467 17.200 1.00 89.88 107 GLY A CA 1
ATOM 801 C C . GLY A 1 107 ? 1.278 -11.214 17.991 1.00 89.88 107 GLY A C 1
ATOM 802 O O . GLY A 1 107 ? 0.479 -12.132 18.152 1.00 89.88 107 GLY A O 1
ATOM 803 N N . ARG A 1 108 ? 1.058 -9.987 18.488 1.00 91.75 108 ARG A N 1
ATOM 804 C CA . ARG A 1 108 ? -0.162 -9.605 19.227 1.00 91.75 108 ARG A CA 1
ATOM 805 C C . ARG A 1 108 ? -1.385 -9.482 18.320 1.00 91.75 108 ARG A C 1
ATOM 807 O O . ARG A 1 108 ? -2.502 -9.622 18.807 1.00 91.75 108 ARG A O 1
ATOM 814 N N . ALA A 1 109 ? -1.170 -9.189 17.039 1.00 91.50 109 ALA A N 1
ATOM 815 C CA . ALA A 1 109 ? -2.202 -9.143 16.013 1.00 91.50 109 ALA A CA 1
ATOM 816 C C . ALA A 1 109 ? -1.610 -9.503 14.644 1.00 91.50 109 ALA A C 1
ATOM 818 O O . ALA A 1 109 ? -0.442 -9.246 14.359 1.00 91.50 109 ALA A O 1
ATOM 819 N N . THR A 1 110 ? -2.428 -10.066 13.768 1.00 91.06 110 THR A N 1
ATOM 820 C CA . THR A 1 110 ? -2.092 -10.333 12.367 1.00 91.06 110 THR A CA 1
ATOM 821 C C . THR A 1 110 ? -2.405 -9.128 11.478 1.00 91.06 110 THR A C 1
ATOM 823 O O . THR A 1 110 ? -3.163 -8.229 11.855 1.00 91.06 110 THR A O 1
ATOM 826 N N . LEU A 1 111 ? -1.911 -9.137 10.229 1.00 91.12 111 LEU A N 1
ATOM 827 C CA . LEU A 1 111 ? -2.275 -8.123 9.229 1.00 91.12 111 LEU A CA 1
ATOM 828 C C . LEU A 1 111 ? -3.796 -7.979 9.083 1.00 91.12 111 LEU A C 1
ATOM 830 O O . LEU A 1 111 ? -4.256 -6.883 8.789 1.00 91.12 111 LEU A O 1
ATOM 834 N N . ARG A 1 112 ? -4.581 -9.045 9.291 1.00 91.06 112 ARG A N 1
ATOM 835 C CA . ARG A 1 112 ? -6.051 -9.036 9.178 1.00 91.06 112 ARG A CA 1
ATOM 836 C C . ARG A 1 112 ? -6.762 -8.407 10.377 1.00 91.06 112 ARG A C 1
ATOM 838 O O . ARG A 1 112 ? -7.901 -7.986 10.221 1.00 91.06 112 ARG A O 1
ATOM 845 N N . GLU A 1 113 ? -6.100 -8.321 11.526 1.00 92.50 113 GLU A N 1
ATOM 846 C CA . GLU A 1 113 ? -6.697 -7.869 12.790 1.00 92.50 113 GLU A CA 1
ATOM 847 C C . GLU A 1 113 ? -6.369 -6.411 13.124 1.00 92.50 113 GLU A C 1
ATOM 849 O O . GLU A 1 113 ? -7.175 -5.742 13.766 1.00 92.50 113 GLU A O 1
ATOM 854 N N . VAL A 1 114 ? -5.217 -5.892 12.680 1.00 95.50 114 VAL A N 1
ATOM 855 C CA . VAL A 1 114 ? -4.823 -4.493 12.941 1.00 95.50 114 VAL A CA 1
ATOM 856 C C . VAL A 1 114 ? -5.815 -3.469 12.363 1.00 95.50 114 VAL A C 1
ATOM 858 O O . VAL A 1 114 ? -6.613 -3.769 11.478 1.00 95.50 114 VAL A O 1
ATOM 861 N N . ILE A 1 115 ? -5.780 -2.224 12.829 1.00 97.31 115 ILE A N 1
ATOM 862 C CA . ILE A 1 115 ? -6.663 -1.172 12.309 1.00 97.31 115 ILE A CA 1
ATOM 863 C C . ILE A 1 115 ? -6.027 -0.570 11.049 1.00 97.31 115 ILE A C 1
ATOM 865 O O . ILE A 1 115 ? -5.076 0.200 11.143 1.00 97.31 115 ILE A O 1
ATOM 869 N N . ALA A 1 116 ? -6.537 -0.924 9.866 1.00 96.06 116 ALA A N 1
ATOM 870 C CA . ALA A 1 116 ? -6.002 -0.432 8.593 1.00 96.06 116 ALA A CA 1
ATOM 871 C C . ALA A 1 116 ? -6.810 0.742 8.029 1.00 96.06 116 ALA A C 1
ATOM 873 O O . ALA A 1 116 ? -6.277 1.608 7.340 1.00 96.06 116 ALA A O 1
ATOM 874 N N . THR A 1 117 ? -8.112 0.765 8.297 1.00 96.88 117 THR A N 1
ATOM 875 C CA . THR A 1 117 ? -9.041 1.778 7.795 1.00 96.88 117 THR A CA 1
ATOM 876 C C . THR A 1 117 ? -10.023 2.178 8.884 1.00 96.88 117 THR A C 1
ATOM 878 O O . THR A 1 117 ? -10.297 1.408 9.805 1.00 96.88 117 THR A O 1
ATOM 881 N N . ARG A 1 118 ? -10.614 3.373 8.774 1.00 96.31 118 ARG A N 1
ATOM 882 C CA . ARG A 1 118 ? -11.588 3.835 9.781 1.00 96.31 118 ARG A CA 1
ATOM 883 C C . ARG A 1 118 ? -12.803 2.903 9.873 1.00 96.31 118 ARG A C 1
ATOM 885 O O . ARG A 1 118 ? -13.400 2.757 10.930 1.00 96.31 118 ARG A O 1
ATOM 892 N N . ASP A 1 119 ? -13.164 2.274 8.758 1.00 96.69 119 ASP A N 1
ATOM 893 C CA . ASP A 1 119 ? -14.271 1.330 8.668 1.00 96.69 119 ASP A CA 1
ATOM 894 C C . ASP A 1 119 ? -14.019 0.094 9.549 1.00 96.69 119 ASP A C 1
ATOM 896 O O . ASP A 1 119 ? -14.964 -0.420 10.145 1.00 96.69 119 ASP A O 1
ATOM 900 N N . ASP A 1 120 ? -12.755 -0.328 9.710 1.00 96.62 120 ASP A N 1
ATOM 901 C CA . ASP A 1 120 ? -12.391 -1.417 10.625 1.00 96.62 120 ASP A CA 1
ATOM 902 C C . ASP A 1 120 ? -12.755 -1.055 12.073 1.00 96.62 120 ASP A C 1
ATOM 904 O O . ASP A 1 120 ? -13.293 -1.892 12.788 1.00 96.62 120 ASP A O 1
ATOM 908 N N . ILE A 1 121 ? -12.562 0.205 12.490 1.00 97.62 121 ILE A N 1
ATOM 909 C CA . ILE A 1 121 ? -12.933 0.669 13.838 1.00 97.62 121 ILE A CA 1
ATOM 910 C C . ILE A 1 121 ? -14.424 0.482 14.079 1.00 97.62 121 ILE A C 1
ATOM 912 O O . ILE A 1 121 ? -14.822 -0.173 15.041 1.00 97.62 121 ILE A O 1
ATOM 916 N N . MET A 1 122 ? -15.246 1.026 13.186 1.00 97.75 122 MET A N 1
ATOM 917 C CA . MET A 1 122 ? -16.693 0.978 13.340 1.00 97.75 122 MET A CA 1
ATOM 918 C C . MET A 1 122 ? -17.202 -0.465 13.354 1.00 97.75 122 MET A C 1
ATOM 920 O O . MET A 1 122 ? -17.990 -0.830 14.225 1.00 97.75 122 MET A O 1
ATOM 924 N N . LEU A 1 123 ? -16.751 -1.282 12.399 1.00 97.56 123 LEU A N 1
ATOM 925 C CA . LEU A 1 123 ? -17.221 -2.656 12.247 1.00 97.56 123 LEU A CA 1
ATOM 926 C C . LEU A 1 123 ? -16.753 -3.551 13.395 1.00 97.56 123 LEU A C 1
ATOM 928 O O . LEU A 1 123 ? -17.555 -4.329 13.907 1.00 97.56 123 LEU A O 1
ATOM 932 N N . ASN A 1 124 ? -15.505 -3.408 13.847 1.00 97.62 124 ASN A N 1
ATOM 933 C CA . ASN A 1 124 ? -14.990 -4.178 14.976 1.00 97.62 124 ASN A CA 1
ATOM 934 C C . ASN A 1 124 ? -15.722 -3.819 16.269 1.00 97.62 124 ASN A C 1
ATOM 936 O O . ASN A 1 124 ? -16.122 -4.711 17.004 1.00 97.62 124 ASN A O 1
ATOM 940 N N . LEU A 1 125 ? -15.963 -2.534 16.544 1.00 98.31 125 LEU A N 1
ATOM 941 C CA . LEU A 1 125 ? -16.692 -2.130 17.751 1.00 98.31 125 LEU A CA 1
ATOM 942 C C . LEU A 1 125 ? -18.136 -2.645 17.757 1.00 98.31 125 LEU A C 1
ATOM 944 O O . LEU A 1 125 ? -18.610 -3.115 18.787 1.00 98.31 125 LEU A O 1
ATOM 948 N N . ILE A 1 126 ? -18.816 -2.623 16.608 1.00 98.38 126 ILE A N 1
ATOM 949 C CA . ILE A 1 126 ? -20.141 -3.247 16.473 1.00 98.38 126 ILE A CA 1
ATOM 950 C C . ILE A 1 126 ? -20.049 -4.760 16.703 1.00 98.38 126 ILE A C 1
ATOM 952 O O . ILE A 1 126 ? -20.908 -5.328 17.370 1.00 98.38 126 ILE A O 1
ATOM 956 N N . HIS A 1 127 ? -19.003 -5.414 16.191 1.00 97.69 127 HIS A N 1
ATOM 957 C CA . HIS A 1 127 ? -18.764 -6.839 16.418 1.00 97.69 127 HIS A CA 1
ATOM 958 C C . HIS A 1 127 ? -18.536 -7.171 17.903 1.00 97.69 127 HIS A C 1
ATOM 960 O O . HIS A 1 127 ? -19.057 -8.175 18.380 1.00 97.69 127 HIS A O 1
ATOM 966 N N . TYR A 1 128 ? -17.845 -6.303 18.648 1.00 97.75 128 TYR A N 1
ATOM 967 C CA . TYR A 1 128 ? -17.699 -6.399 20.107 1.00 97.75 128 TYR A CA 1
ATOM 968 C C . TYR A 1 128 ? -18.988 -6.066 20.883 1.00 97.75 128 TYR A C 1
ATOM 970 O O . TYR A 1 128 ? -19.040 -6.254 22.093 1.00 97.75 128 TYR A O 1
ATOM 978 N N . GLY A 1 129 ? 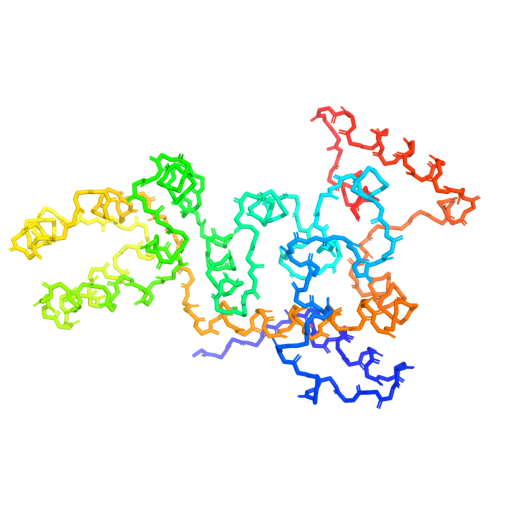-20.047 -5.607 20.209 1.00 97.94 129 GLY A N 1
ATOM 979 C CA . GLY A 1 129 ? -21.367 -5.376 20.800 1.00 97.94 129 GLY A CA 1
ATOM 980 C C . GLY A 1 129 ? -21.699 -3.916 21.108 1.00 97.94 129 GLY A C 1
ATOM 981 O O . GLY A 1 129 ? -22.800 -3.647 21.585 1.00 97.94 129 GLY A O 1
ATOM 982 N N . LEU A 1 130 ? -20.813 -2.962 20.796 1.00 98.12 130 LEU A N 1
ATOM 983 C CA . LEU A 1 130 ? -21.106 -1.543 21.000 1.00 98.12 130 LEU A CA 1
ATOM 984 C C . LEU A 1 130 ? -22.233 -1.078 20.065 1.00 98.12 130 LEU A C 1
ATOM 986 O O . LEU A 1 130 ? -22.322 -1.469 18.897 1.00 98.12 130 LEU A O 1
ATOM 990 N N . ALA A 1 131 ? -23.064 -0.155 20.554 1.00 97.88 131 ALA A N 1
ATOM 991 C CA . ALA A 1 131 ? -24.137 0.424 19.756 1.00 97.88 131 ALA A CA 1
ATOM 992 C C . ALA A 1 131 ? -23.581 1.139 18.500 1.00 97.88 131 ALA A C 1
ATOM 994 O O . ALA A 1 131 ? -22.632 1.924 18.614 1.00 97.88 131 ALA A O 1
ATOM 995 N N . PRO A 1 132 ? -24.201 0.991 17.308 1.00 98.12 132 PRO A N 1
ATOM 996 C CA . PRO A 1 132 ? -23.673 1.558 16.060 1.00 98.12 132 PRO A CA 1
ATOM 997 C C . PRO A 1 132 ? -23.398 3.065 16.102 1.00 98.12 132 PRO A C 1
ATOM 999 O O . PRO A 1 132 ? -22.424 3.541 15.521 1.00 98.12 132 PRO A O 1
ATOM 1002 N N . LYS A 1 133 ? -24.231 3.830 16.821 1.00 97.69 133 LYS A N 1
ATOM 1003 C CA . LYS A 1 133 ? -24.040 5.277 16.999 1.00 97.69 133 LYS A CA 1
ATOM 1004 C C . LYS A 1 133 ? -22.758 5.592 17.777 1.00 97.69 133 LYS A C 1
ATOM 1006 O O . LYS A 1 133 ? -22.052 6.526 17.405 1.00 97.69 133 LYS A O 1
ATOM 1011 N N . GLN A 1 134 ? -22.457 4.821 18.819 1.00 97.31 134 GLN A N 1
ATOM 1012 C CA . GLN A 1 134 ? -21.257 5.004 19.633 1.00 97.31 134 GLN A CA 1
ATOM 1013 C C . GLN A 1 134 ? -20.006 4.550 18.876 1.00 97.31 134 GLN A C 1
ATOM 1015 O O . GLN A 1 134 ? -19.041 5.305 18.794 1.00 97.31 134 GLN A O 1
ATOM 1020 N N . ALA A 1 135 ? -20.061 3.394 18.207 1.00 98.31 135 ALA A N 1
ATOM 1021 C CA . ALA A 1 135 ? -18.986 2.925 17.330 1.00 98.31 135 ALA A CA 1
ATOM 1022 C C . ALA A 1 135 ? -18.638 3.954 16.234 1.00 98.31 135 ALA A C 1
ATOM 1024 O O . ALA A 1 135 ? -17.464 4.237 15.983 1.00 98.31 135 ALA A O 1
ATOM 1025 N N . PHE A 1 136 ? -19.651 4.574 15.619 1.00 97.81 136 PHE A N 1
ATOM 1026 C CA . PHE A 1 136 ? -19.465 5.655 14.648 1.00 97.81 136 PHE A CA 1
ATOM 1027 C C . PHE A 1 136 ? -18.799 6.895 15.264 1.00 97.81 136 PHE A C 1
ATOM 1029 O O . PHE A 1 136 ? -17.876 7.459 14.675 1.00 97.81 136 PHE A O 1
ATOM 1036 N N . GLN A 1 137 ? -19.242 7.324 16.450 1.00 97.94 137 GLN A N 1
ATOM 1037 C CA . GLN A 1 137 ? -18.659 8.474 17.146 1.00 97.94 137 GLN A CA 1
ATOM 1038 C C . GLN A 1 137 ? -17.189 8.232 17.502 1.00 97.94 137 GLN A C 1
ATOM 1040 O O . GLN A 1 137 ? -16.358 9.092 17.217 1.00 97.94 137 GLN A O 1
ATOM 1045 N N . ILE A 1 138 ? -16.858 7.059 18.047 1.00 98.25 138 ILE A N 1
ATOM 1046 C CA . ILE A 1 138 ? -15.477 6.645 18.329 1.00 98.25 138 ILE A CA 1
ATOM 1047 C C . ILE A 1 138 ? -14.642 6.667 17.044 1.00 98.25 138 ILE A C 1
ATOM 1049 O O . ILE A 1 138 ? -13.598 7.314 16.995 1.00 98.25 138 ILE A O 1
ATOM 1053 N N . THR A 1 139 ? -15.148 6.068 15.966 1.00 97.81 139 THR A N 1
ATOM 1054 C CA . THR A 1 139 ? -14.470 6.049 14.660 1.00 97.81 139 THR A CA 1
ATOM 1055 C C . THR A 1 139 ? -14.156 7.458 14.148 1.00 97.81 139 THR A C 1
ATOM 1057 O O . THR A 1 139 ? -13.039 7.729 13.706 1.00 97.81 139 THR A O 1
ATOM 1060 N N . GLU A 1 140 ? -15.116 8.385 14.222 1.00 97.31 140 GLU A N 1
ATOM 1061 C CA . GLU A 1 140 ? -14.928 9.767 13.769 1.00 97.31 140 GLU A CA 1
ATOM 1062 C C . GLU A 1 140 ? -13.984 10.589 14.658 1.00 97.31 140 GLU A C 1
ATOM 1064 O O . GLU A 1 140 ? -13.413 11.570 14.171 1.00 97.31 140 GLU A O 1
ATOM 1069 N N . GLN A 1 141 ? -13.826 10.221 15.933 1.00 97.25 141 GLN A N 1
ATOM 1070 C CA . GLN A 1 141 ? -12.835 10.808 16.839 1.00 97.25 141 GLN A CA 1
ATOM 1071 C C . GLN A 1 141 ? -11.429 10.308 16.484 1.00 97.25 141 GLN A C 1
ATOM 1073 O O . GLN A 1 141 ? -10.562 11.118 16.144 1.00 97.25 141 GLN A O 1
ATOM 1078 N N . VAL A 1 142 ? -11.243 8.985 16.456 1.00 97.50 142 VAL A N 1
ATOM 1079 C CA . VAL A 1 142 ? -9.950 8.330 16.206 1.00 97.50 142 VAL A CA 1
ATOM 1080 C C . VAL A 1 142 ? -9.394 8.690 14.830 1.00 97.50 142 VAL A C 1
ATOM 1082 O O . VAL A 1 142 ? -8.263 9.145 14.717 1.00 97.50 142 VAL A O 1
ATOM 1085 N N . ARG A 1 143 ? -10.202 8.620 13.762 1.00 95.62 143 ARG A N 1
ATOM 1086 C CA . ARG A 1 143 ? -9.724 8.926 12.397 1.00 95.62 143 ARG A CA 1
ATOM 1087 C C . ARG A 1 143 ? -9.279 10.382 12.193 1.00 95.62 143 ARG A C 1
ATOM 1089 O O . ARG A 1 143 ? -8.734 10.701 11.138 1.00 95.62 143 ARG A O 1
ATOM 1096 N N . LYS A 1 144 ? -9.599 11.274 13.140 1.00 95.88 144 LYS A N 1
ATOM 1097 C CA . LYS A 1 144 ? -9.213 12.697 13.162 1.00 95.88 144 LYS A CA 1
ATOM 1098 C C . LYS A 1 144 ? -8.134 12.996 14.212 1.00 95.88 144 LYS A C 1
ATOM 1100 O O . LYS A 1 144 ? -7.956 14.170 14.529 1.00 95.88 144 LYS A O 1
ATOM 1105 N N . GLY A 1 145 ? -7.511 11.979 14.809 1.00 95.94 145 GLY A N 1
ATOM 1106 C CA . GLY A 1 145 ? -6.445 12.173 15.793 1.00 95.94 145 GLY A CA 1
ATOM 1107 C C . GLY A 1 145 ? -6.915 12.750 17.118 1.00 95.94 145 GLY A C 1
ATOM 1108 O O . GLY A 1 145 ? -6.142 13.371 17.836 1.00 95.94 145 GLY A O 1
ATOM 1109 N N . LYS A 1 146 ? -8.202 12.597 17.447 1.00 97.00 146 LYS A N 1
ATOM 1110 C CA . LYS A 1 146 ? -8.755 13.108 18.711 1.00 97.00 146 LYS A CA 1
ATOM 1111 C C . LYS A 1 146 ? -8.616 12.123 19.872 1.00 97.00 146 LYS A C 1
ATOM 1113 O O . LYS A 1 146 ? -9.013 12.473 20.980 1.00 97.00 146 LYS A O 1
ATOM 1118 N N . GLY A 1 147 ? -8.097 10.924 19.609 1.00 95.12 147 GLY A N 1
ATOM 1119 C CA . GLY A 1 147 ? -8.008 9.843 20.583 1.00 95.12 147 GLY A CA 1
ATOM 1120 C C . GLY A 1 147 ? -9.374 9.343 21.062 1.00 95.12 147 GLY A C 1
ATOM 1121 O O . GLY A 1 147 ? -10.415 9.610 20.448 1.00 95.12 147 GLY A O 1
ATOM 1122 N N . LEU A 1 148 ? -9.348 8.609 22.172 1.00 97.62 148 LEU A N 1
ATOM 1123 C CA . LEU A 1 148 ? -10.518 8.122 22.901 1.00 97.62 148 LEU A CA 1
ATOM 1124 C C . LEU A 1 148 ? -10.719 8.941 24.177 1.00 97.62 148 LEU A C 1
ATOM 1126 O O . LEU A 1 148 ? -9.758 9.329 24.846 1.00 97.62 148 LEU A O 1
ATOM 1130 N N . LYS A 1 149 ? -11.980 9.188 24.537 1.00 96.62 149 LYS A N 1
ATOM 1131 C CA . LYS A 1 149 ? -12.329 9.746 25.850 1.00 96.62 149 LYS A CA 1
ATOM 1132 C C . LYS A 1 149 ? -12.296 8.653 26.924 1.00 96.62 149 LYS A C 1
ATOM 1134 O O . LYS A 1 149 ? -12.485 7.487 26.584 1.00 96.62 149 LYS A O 1
ATOM 1139 N N . PRO A 1 150 ? -12.185 9.012 28.218 1.00 96.69 150 PRO A N 1
ATOM 1140 C CA . PRO A 1 150 ? -12.281 8.040 29.309 1.00 96.69 150 PRO A CA 1
ATOM 1141 C C . PRO A 1 150 ? -13.532 7.151 29.224 1.00 96.69 150 PRO A C 1
ATOM 1143 O O . PRO A 1 150 ? -13.422 5.935 29.343 1.00 96.69 150 PRO A O 1
ATOM 1146 N N . ASP A 1 151 ? -14.693 7.740 28.916 1.00 96.06 151 ASP A N 1
ATOM 1147 C CA . ASP A 1 151 ? -15.951 6.997 28.754 1.00 96.06 151 ASP A CA 1
ATOM 1148 C C . ASP A 1 151 ? -15.918 6.037 27.551 1.00 96.06 151 ASP A C 1
ATOM 1150 O O . ASP A 1 151 ? -16.460 4.935 27.631 1.00 96.06 151 ASP A O 1
ATOM 1154 N N . ASP A 1 152 ? -15.252 6.423 26.452 1.00 97.69 152 ASP A N 1
ATOM 1155 C CA . ASP A 1 152 ? -15.087 5.558 25.278 1.00 97.69 152 ASP A CA 1
ATOM 1156 C C . ASP A 1 152 ? -14.243 4.325 25.648 1.00 97.69 152 ASP A C 1
ATOM 1158 O O . ASP A 1 152 ? -14.609 3.199 25.314 1.00 97.69 152 ASP A O 1
ATOM 1162 N N . GLU A 1 153 ? -13.143 4.515 26.388 1.00 97.69 153 GLU A N 1
ATOM 1163 C CA . GLU A 1 153 ? -12.298 3.403 26.832 1.00 97.69 153 GLU A CA 1
ATOM 1164 C C . GLU A 1 153 ? -13.010 2.479 27.824 1.00 97.69 153 GLU A C 1
ATOM 1166 O O . GLU A 1 153 ? -12.882 1.258 27.730 1.00 97.69 153 GLU A O 1
ATOM 1171 N N . SER A 1 154 ? -13.741 3.044 28.788 1.00 97.44 154 SER A N 1
ATOM 1172 C CA . SER A 1 154 ? -14.517 2.265 29.755 1.00 97.44 154 SER A CA 1
ATOM 1173 C C . SER A 1 154 ? -15.569 1.407 29.058 1.00 97.44 154 SER A C 1
ATOM 1175 O O . SER A 1 154 ? -15.683 0.223 29.377 1.00 97.44 154 SER A O 1
ATOM 1177 N N . GLU A 1 155 ? -16.275 1.960 28.070 1.00 97.44 155 GLU A N 1
ATOM 1178 C CA . GLU A 1 155 ? -17.253 1.203 27.290 1.00 97.44 155 GLU A CA 1
ATOM 1179 C C . GLU A 1 155 ? -16.591 0.091 26.468 1.00 97.44 155 GLU A C 1
ATOM 1181 O O . GLU A 1 155 ? -17.067 -1.048 26.453 1.00 97.44 155 GLU A O 1
ATOM 1186 N N . MET A 1 156 ? -15.478 0.406 25.797 1.00 98.38 156 MET A N 1
ATOM 1187 C CA . MET A 1 156 ? -14.711 -0.565 25.017 1.00 98.38 156 MET A CA 1
ATOM 1188 C C . MET A 1 156 ? -14.251 -1.732 25.903 1.00 98.38 156 MET A C 1
ATOM 1190 O O . MET A 1 156 ? -14.452 -2.891 25.539 1.00 98.38 156 MET A O 1
ATOM 1194 N N . ARG A 1 157 ? -13.717 -1.458 27.101 1.00 98.19 157 ARG A N 1
ATOM 1195 C CA . ARG A 1 157 ? -13.328 -2.507 28.060 1.00 98.19 157 ARG A CA 1
ATOM 1196 C C . ARG A 1 157 ? -14.530 -3.306 28.571 1.00 98.19 157 ARG A C 1
ATOM 1198 O O . ARG A 1 157 ? -14.428 -4.525 28.683 1.00 98.19 157 ARG A O 1
ATOM 1205 N N . ALA A 1 158 ? -15.671 -2.661 28.828 1.00 97.94 158 ALA A N 1
ATOM 1206 C CA . ALA A 1 158 ? -16.904 -3.347 29.235 1.00 97.94 158 ALA A CA 1
ATOM 1207 C C . ALA A 1 158 ? -17.403 -4.345 28.171 1.00 97.94 158 ALA A C 1
ATOM 1209 O O . ALA A 1 158 ? -17.965 -5.384 28.511 1.00 97.94 158 ALA A O 1
ATOM 1210 N N . HIS A 1 159 ? -17.120 -4.070 26.896 1.00 98.25 159 HIS A N 1
ATOM 1211 C CA . HIS A 1 159 ? -17.410 -4.943 25.755 1.00 98.25 159 HIS A CA 1
ATOM 1212 C C . HIS A 1 159 ? -16.250 -5.879 25.382 1.00 98.25 159 HIS A C 1
ATOM 1214 O O . HIS A 1 159 ? -16.231 -6.455 24.296 1.00 98.25 159 HIS A O 1
ATOM 1220 N N . SER A 1 160 ? -15.280 -6.069 26.283 1.00 97.62 160 SER A N 1
ATOM 1221 C CA . SER A 1 160 ? -14.128 -6.958 26.076 1.00 97.62 160 SER A CA 1
ATOM 1222 C C . SER A 1 160 ? -13.271 -6.607 24.850 1.00 97.62 160 SER A C 1
ATOM 1224 O O . SER A 1 160 ? -12.609 -7.479 24.283 1.00 97.62 160 SER A O 1
ATOM 1226 N N . VAL A 1 161 ? -13.246 -5.332 24.440 1.00 97.88 161 VAL A N 1
ATOM 1227 C CA . VAL A 1 161 ? -12.302 -4.855 23.425 1.00 97.88 161 VAL A CA 1
ATOM 1228 C C . VAL A 1 161 ? -10.883 -4.933 24.012 1.00 97.88 161 VAL A C 1
ATOM 1230 O O . VAL A 1 161 ? -10.653 -4.392 25.096 1.00 97.88 161 VAL A O 1
ATOM 1233 N N . PRO A 1 162 ? -9.915 -5.577 23.334 1.00 96.62 162 PRO A N 1
ATOM 1234 C CA . PRO A 1 162 ? -8.565 -5.738 23.867 1.00 96.62 162 PRO A CA 1
ATOM 1235 C C . PRO A 1 162 ? -7.852 -4.405 24.131 1.00 96.62 162 PRO A C 1
ATOM 1237 O O . PRO A 1 162 ? -7.919 -3.489 23.311 1.00 96.62 162 PRO A O 1
ATOM 1240 N N . ASP A 1 163 ? -7.057 -4.326 25.203 1.00 96.94 163 ASP A N 1
ATOM 1241 C CA . ASP A 1 163 ? -6.309 -3.103 25.550 1.00 96.94 163 ASP A CA 1
ATOM 1242 C C . ASP A 1 163 ? -5.355 -2.645 24.436 1.00 96.94 163 ASP A C 1
ATOM 1244 O O . ASP A 1 163 ? -5.154 -1.450 24.239 1.00 96.94 163 ASP A O 1
ATOM 1248 N N . TRP A 1 164 ? -4.799 -3.579 23.655 1.00 96.44 164 TRP A N 1
ATOM 1249 C CA . TRP A 1 164 ? -3.949 -3.234 22.509 1.00 96.44 164 TRP A CA 1
ATOM 1250 C C . TRP A 1 164 ? -4.713 -2.467 21.426 1.00 96.44 164 TRP A C 1
ATOM 1252 O O . TRP A 1 164 ? -4.140 -1.617 20.749 1.00 96.44 164 TRP A O 1
ATOM 1262 N N . TYR A 1 165 ? -6.003 -2.759 21.266 1.00 97.94 165 TYR A N 1
ATOM 1263 C CA . TYR A 1 165 ? -6.866 -2.111 20.289 1.00 97.94 165 TYR A CA 1
ATOM 1264 C C . TYR A 1 165 ? -7.209 -0.687 20.736 1.00 97.94 165 TYR A C 1
ATOM 1266 O O . TYR A 1 165 ? -7.202 0.242 19.929 1.00 97.94 165 TYR A O 1
ATOM 1274 N N . ILE A 1 166 ? -7.458 -0.515 22.038 1.00 98.00 166 ILE A N 1
ATOM 1275 C CA . ILE A 1 166 ? -7.676 0.787 22.681 1.00 98.00 166 ILE A CA 1
ATOM 1276 C C . ILE A 1 166 ? -6.420 1.664 22.541 1.00 98.00 166 ILE A C 1
ATOM 1278 O O . ILE A 1 166 ? -6.521 2.799 22.081 1.00 98.00 166 ILE A O 1
ATOM 1282 N N . ASP A 1 167 ? -5.236 1.125 22.851 1.00 97.44 167 ASP A N 1
ATOM 1283 C CA . ASP A 1 167 ? -3.948 1.817 22.680 1.00 97.44 167 ASP A CA 1
ATOM 1284 C C . ASP A 1 167 ? -3.698 2.213 21.215 1.00 97.44 167 ASP A C 1
ATOM 1286 O O . ASP A 1 167 ? -3.347 3.354 20.918 1.00 97.44 167 ASP A O 1
ATOM 1290 N N . SER A 1 168 ? -3.971 1.303 20.273 1.00 97.44 168 SER A N 1
ATOM 1291 C CA . SER A 1 168 ? -3.868 1.593 18.839 1.00 97.44 168 SER A CA 1
ATOM 1292 C C . SER A 1 168 ? -4.776 2.759 18.423 1.00 97.44 168 SER A C 1
ATOM 1294 O O . SER A 1 168 ? -4.332 3.656 17.706 1.00 97.44 168 SER A O 1
ATOM 1296 N N . CYS A 1 169 ? -6.016 2.804 18.928 1.00 97.81 169 CYS A N 1
ATOM 1297 C CA . CYS A 1 169 ? -6.953 3.908 18.693 1.00 97.81 169 CYS A CA 1
ATOM 1298 C C . CYS A 1 169 ? -6.460 5.256 19.242 1.00 97.81 169 CYS A C 1
ATOM 1300 O O . CYS A 1 169 ? -6.735 6.286 18.631 1.00 97.81 169 CYS A O 1
ATOM 1302 N N . GLN A 1 170 ? -5.738 5.271 20.367 1.00 97.31 170 GLN A N 1
ATOM 1303 C CA . GLN A 1 170 ? -5.181 6.505 20.936 1.00 97.31 170 GLN A CA 1
ATOM 1304 C C . GLN A 1 170 ? -4.017 7.073 20.108 1.00 97.31 170 GLN A C 1
ATOM 1306 O O . GLN A 1 170 ? -3.813 8.286 20.085 1.00 97.31 170 GLN A O 1
ATOM 1311 N N . LYS A 1 171 ? -3.261 6.213 19.415 1.00 96.75 171 LYS A N 1
ATOM 1312 C CA . LYS A 1 171 ? -2.082 6.610 18.625 1.00 96.75 171 LYS A CA 1
ATOM 1313 C C . LYS A 1 171 ? -2.438 7.242 17.281 1.00 96.75 171 LYS A C 1
ATOM 1315 O O . LYS A 1 171 ? -1.796 8.204 16.872 1.00 96.75 171 LYS A O 1
ATOM 1320 N N . ILE A 1 172 ? -3.463 6.719 16.607 1.00 96.50 172 ILE A N 1
ATOM 1321 C CA . ILE A 1 172 ? -3.841 7.114 15.241 1.00 96.50 172 ILE A CA 1
ATOM 1322 C C . ILE A 1 172 ? -4.142 8.616 15.166 1.00 96.50 172 ILE A C 1
ATOM 1324 O O . ILE A 1 172 ? -5.083 9.094 15.794 1.00 96.50 172 ILE A O 1
ATOM 1328 N N . GLN A 1 173 ? -3.401 9.345 14.325 1.00 94.38 173 GLN A N 1
ATOM 1329 C CA . GLN A 1 173 ? -3.609 10.782 14.094 1.00 94.38 173 GLN A CA 1
ATOM 1330 C C . GLN A 1 173 ? -4.507 11.063 12.884 1.00 94.38 173 GLN A C 1
ATOM 1332 O O . GLN A 1 173 ? -5.248 12.046 12.843 1.00 94.38 173 GLN A O 1
ATOM 1337 N N . TYR A 1 174 ? -4.465 10.190 11.881 1.00 93.69 174 TYR A N 1
ATOM 1338 C CA . TYR A 1 174 ? -5.302 10.298 10.694 1.00 93.69 174 TYR A CA 1
ATOM 1339 C C . TYR A 1 174 ? -5.460 8.936 10.022 1.00 93.69 174 TYR A C 1
ATOM 1341 O O . TYR A 1 174 ? -4.507 8.164 9.962 1.00 93.69 174 TYR A O 1
ATOM 1349 N N . MET A 1 175 ? -6.653 8.641 9.494 1.00 90.44 175 MET A N 1
ATOM 1350 C CA . MET A 1 175 ? -6.932 7.340 8.883 1.00 90.44 175 MET A CA 1
ATOM 1351 C C . MET A 1 175 ? -7.856 7.421 7.667 1.00 90.44 175 MET A C 1
ATOM 1353 O O . MET A 1 175 ? -8.885 8.107 7.674 1.00 90.44 175 MET A O 1
ATOM 1357 N N . PHE A 1 176 ? -7.498 6.662 6.630 1.00 88.12 176 PHE A N 1
ATOM 1358 C CA . PHE A 1 176 ? -8.224 6.583 5.367 1.00 88.12 176 PHE A CA 1
ATOM 1359 C C . PHE A 1 176 ? -9.530 5.763 5.470 1.00 88.12 176 PHE A C 1
ATOM 1361 O O . PHE A 1 176 ? -9.618 4.800 6.242 1.00 88.12 176 PHE A O 1
ATOM 1368 N N . PRO A 1 177 ? -10.561 6.104 4.670 1.00 94.94 177 PRO A N 1
ATOM 1369 C CA . PRO A 1 177 ? -11.713 5.239 4.443 1.00 94.94 177 PRO A CA 1
ATOM 1370 C C . PRO A 1 177 ? -11.372 4.052 3.539 1.00 94.94 177 PRO A C 1
ATOM 1372 O O . PRO A 1 177 ? -10.654 4.197 2.546 1.00 94.94 177 PRO A O 1
ATOM 1375 N N . LYS A 1 178 ? -11.989 2.898 3.807 1.00 96.38 178 LYS A N 1
ATOM 1376 C CA . LYS A 1 178 ? -11.765 1.658 3.048 1.00 96.38 178 LYS A CA 1
ATOM 1377 C C . LYS A 1 178 ? -12.082 1.787 1.562 1.00 96.38 178 LYS A C 1
ATOM 1379 O O . LYS A 1 178 ? -11.360 1.243 0.735 1.00 96.38 178 LYS A O 1
ATOM 1384 N N . ALA A 1 179 ? -13.130 2.533 1.214 1.00 96.94 179 ALA A N 1
ATOM 1385 C CA . ALA A 1 179 ? -13.504 2.767 -0.181 1.00 96.94 179 ALA A CA 1
ATOM 1386 C C . ALA A 1 179 ? -12.401 3.488 -0.974 1.00 96.94 179 ALA A C 1
ATOM 1388 O O . ALA A 1 179 ? -12.187 3.189 -2.145 1.00 96.94 179 ALA A O 1
ATOM 1389 N N . HIS A 1 180 ? -11.683 4.411 -0.332 1.00 94.62 180 HIS A N 1
ATOM 1390 C CA . HIS A 1 180 ? -10.602 5.143 -0.978 1.00 94.62 180 HIS A CA 1
ATOM 1391 C C . HIS A 1 180 ? -9.363 4.260 -1.131 1.00 94.62 180 HIS A C 1
ATOM 1393 O O . HIS A 1 180 ? -8.842 4.156 -2.234 1.00 94.62 180 HIS A O 1
ATOM 1399 N N . ALA A 1 181 ? -8.972 3.527 -0.081 1.00 95.88 181 ALA A N 1
ATOM 1400 C CA . ALA A 1 181 ? -7.911 2.524 -0.189 1.00 95.88 181 ALA A CA 1
ATOM 1401 C C . ALA A 1 181 ? -8.211 1.517 -1.317 1.00 95.88 181 ALA A C 1
ATOM 1403 O O . ALA A 1 181 ? -7.375 1.283 -2.183 1.00 95.88 181 ALA A O 1
ATOM 1404 N N . ALA A 1 182 ? -9.441 0.998 -1.392 1.00 97.12 182 ALA A N 1
ATOM 1405 C CA . ALA A 1 182 ? -9.855 0.104 -2.471 1.00 97.12 182 ALA A CA 1
ATOM 1406 C C . ALA A 1 182 ? -9.725 0.747 -3.860 1.00 97.12 182 ALA A C 1
ATOM 1408 O O . ALA A 1 182 ? -9.179 0.114 -4.758 1.00 97.12 182 ALA A O 1
ATOM 1409 N N . ALA A 1 183 ? -10.171 1.993 -4.042 1.00 95.88 183 ALA A N 1
ATOM 1410 C CA . ALA A 1 183 ? -10.056 2.690 -5.323 1.00 95.88 183 ALA A CA 1
ATOM 1411 C C . ALA A 1 183 ? -8.595 2.803 -5.797 1.00 95.88 183 ALA A C 1
ATOM 1413 O O . ALA A 1 183 ? -8.308 2.499 -6.955 1.00 95.88 183 ALA A O 1
ATOM 1414 N N . TYR A 1 184 ? -7.678 3.160 -4.895 1.00 95.44 184 TYR A N 1
ATOM 1415 C CA . TYR A 1 184 ? -6.247 3.269 -5.197 1.00 95.44 184 TYR A CA 1
ATOM 1416 C C . TYR A 1 184 ? -5.623 1.911 -5.513 1.00 95.44 184 TYR A C 1
ATOM 1418 O O . TYR A 1 184 ? -4.895 1.781 -6.495 1.00 95.44 184 TYR A O 1
ATOM 1426 N N . VAL A 1 185 ? -5.966 0.864 -4.756 1.00 97.31 185 VAL A N 1
ATOM 1427 C CA . VAL A 1 185 ? -5.471 -0.489 -5.046 1.00 97.31 185 VAL A CA 1
ATOM 1428 C C . VAL A 1 185 ? -5.976 -1.001 -6.394 1.00 97.31 185 VAL A C 1
ATOM 1430 O O . VAL A 1 185 ? -5.204 -1.621 -7.120 1.00 97.31 185 VAL A O 1
ATOM 1433 N N . ILE A 1 186 ? -7.220 -0.701 -6.792 1.00 97.06 186 ILE A N 1
ATOM 1434 C CA . ILE A 1 186 ? -7.712 -1.044 -8.138 1.00 97.06 186 ILE A CA 1
ATOM 1435 C C . ILE A 1 186 ? -6.829 -0.388 -9.208 1.00 97.06 186 ILE A C 1
ATOM 1437 O O . ILE A 1 186 ? -6.442 -1.057 -10.165 1.00 97.06 186 ILE A O 1
ATOM 1441 N N . MET A 1 187 ? -6.493 0.900 -9.065 1.00 96.56 187 MET A N 1
ATOM 1442 C CA . MET A 1 187 ? -5.613 1.581 -10.025 1.00 96.56 187 MET A CA 1
ATOM 1443 C C . MET A 1 187 ? -4.211 0.963 -10.034 1.00 96.56 187 MET A C 1
ATOM 1445 O O . MET A 1 187 ? -3.691 0.642 -11.104 1.00 96.56 187 MET A O 1
ATOM 1449 N N . ALA A 1 188 ? -3.629 0.723 -8.856 1.00 97.69 188 ALA A N 1
ATOM 1450 C CA . ALA A 1 188 ? -2.298 0.145 -8.716 1.00 97.69 188 ALA A CA 1
ATOM 1451 C C . ALA A 1 188 ? -2.191 -1.251 -9.338 1.00 97.69 188 ALA A C 1
ATOM 1453 O O . ALA A 1 188 ? -1.251 -1.506 -10.086 1.00 97.69 188 ALA A O 1
ATOM 1454 N N . VAL A 1 189 ? -3.161 -2.138 -9.087 1.00 97.44 189 VAL A N 1
ATOM 1455 C CA . VAL A 1 189 ? -3.180 -3.498 -9.653 1.00 97.44 189 VAL A CA 1
ATOM 1456 C C . VAL A 1 189 ? -3.372 -3.461 -11.168 1.00 97.44 189 VAL A C 1
ATOM 1458 O O . VAL A 1 189 ? -2.688 -4.184 -11.891 1.00 97.44 189 VAL A O 1
ATOM 1461 N N . ARG A 1 190 ? -4.232 -2.572 -11.681 1.00 97.56 190 ARG A N 1
ATOM 1462 C CA . ARG A 1 190 ? -4.389 -2.396 -13.133 1.00 97.56 190 ARG A CA 1
ATOM 1463 C C . ARG A 1 190 ? -3.103 -1.916 -13.792 1.00 97.56 190 ARG A C 1
ATOM 1465 O O . ARG A 1 190 ? -2.731 -2.430 -14.836 1.00 97.56 190 ARG A O 1
ATOM 1472 N N . ILE A 1 191 ? -2.399 -0.968 -13.182 1.00 98.19 191 ILE A N 1
ATOM 1473 C CA . ILE A 1 191 ? -1.100 -0.496 -13.677 1.00 98.19 191 ILE A CA 1
ATOM 1474 C C . ILE A 1 191 ? -0.038 -1.609 -13.567 1.00 98.19 191 ILE A C 1
ATOM 1476 O O . ILE A 1 191 ? 0.767 -1.782 -14.483 1.00 98.19 191 ILE A O 1
ATOM 1480 N N . ALA A 1 192 ? -0.071 -2.410 -12.498 1.00 98.25 192 ALA A N 1
ATOM 1481 C CA . ALA A 1 192 ? 0.817 -3.555 -12.294 1.00 98.25 192 ALA A CA 1
ATOM 1482 C C . ALA A 1 192 ? 0.664 -4.628 -13.381 1.00 98.25 192 ALA A C 1
ATOM 1484 O O . ALA A 1 192 ? 1.665 -5.181 -13.831 1.00 98.25 192 ALA A O 1
ATOM 1485 N N . TYR A 1 193 ? -0.556 -4.866 -13.869 1.00 98.31 193 TYR A N 1
ATOM 1486 C CA . TYR A 1 193 ? -0.796 -5.744 -15.017 1.00 98.31 193 TYR A CA 1
ATOM 1487 C C . TYR A 1 193 ? 0.031 -5.317 -16.235 1.00 98.31 193 TYR A C 1
ATOM 1489 O O . TYR A 1 193 ? 0.729 -6.132 -16.833 1.00 98.31 193 TYR A O 1
ATOM 1497 N N . PHE A 1 194 ? 0.030 -4.025 -16.572 1.00 98.50 194 PHE A N 1
ATOM 1498 C CA . PHE A 1 194 ? 0.833 -3.523 -17.689 1.00 98.50 194 PHE A CA 1
ATOM 1499 C C . PHE A 1 194 ? 2.332 -3.605 -17.418 1.00 98.50 194 PHE A C 1
ATOM 1501 O O . PHE A 1 194 ? 3.093 -3.827 -18.353 1.00 98.50 194 PHE A O 1
ATOM 1508 N N . LYS A 1 195 ? 2.770 -3.477 -16.162 1.00 98.19 195 LYS A N 1
ATOM 1509 C CA . LYS A 1 195 ? 4.180 -3.673 -15.808 1.00 98.19 195 LYS A CA 1
ATOM 1510 C C . LYS A 1 195 ? 4.665 -5.083 -16.146 1.00 98.19 195 LYS A C 1
ATOM 1512 O O . LYS A 1 195 ? 5.771 -5.221 -16.656 1.00 98.19 195 LYS A O 1
ATOM 1517 N N . VAL A 1 196 ? 3.849 -6.104 -15.881 1.00 97.75 196 VAL A N 1
ATOM 1518 C CA . VAL A 1 196 ? 4.215 -7.501 -16.163 1.00 97.75 196 VAL A CA 1
ATOM 1519 C C . VAL A 1 196 ? 4.016 -7.851 -17.636 1.00 97.75 196 VAL A C 1
ATOM 1521 O O . VAL A 1 196 ? 4.923 -8.369 -18.278 1.00 97.75 196 VAL A O 1
ATOM 1524 N N . HIS A 1 197 ? 2.840 -7.551 -18.189 1.00 97.81 197 HIS A N 1
ATOM 1525 C CA . HIS A 1 197 ? 2.436 -8.051 -19.509 1.00 97.81 197 HIS A CA 1
ATOM 1526 C C . HIS A 1 197 ? 2.811 -7.113 -20.667 1.00 97.81 197 HIS A C 1
ATOM 1528 O O . HIS A 1 197 ? 2.891 -7.544 -21.815 1.00 97.81 197 HIS A O 1
ATOM 1534 N N . HIS A 1 198 ? 3.072 -5.832 -20.385 1.00 98.12 198 HIS A N 1
ATOM 1535 C CA . HIS A 1 198 ? 3.426 -4.805 -21.376 1.00 98.12 198 HIS A CA 1
ATOM 1536 C C . HIS A 1 198 ? 4.543 -3.860 -20.871 1.00 98.12 198 HIS A C 1
ATOM 1538 O O . HIS A 1 198 ? 4.372 -2.634 -20.898 1.00 98.12 198 HIS A O 1
ATOM 1544 N N . PRO A 1 199 ? 5.703 -4.386 -20.427 1.00 97.69 199 PRO A N 1
ATOM 1545 C CA . PRO A 1 199 ? 6.715 -3.620 -19.693 1.00 97.69 199 PRO A CA 1
ATOM 1546 C C . PRO A 1 199 ? 7.199 -2.374 -20.445 1.00 97.69 199 PRO A C 1
ATOM 1548 O O . PRO A 1 199 ? 7.305 -1.302 -19.856 1.00 97.69 199 PRO A O 1
ATOM 1551 N N . ALA A 1 200 ? 7.419 -2.462 -21.761 1.00 97.75 200 ALA A N 1
ATOM 1552 C CA . ALA A 1 200 ? 7.841 -1.310 -22.561 1.00 97.75 200 ALA A CA 1
ATOM 1553 C C . ALA A 1 200 ? 6.819 -0.156 -22.522 1.00 97.75 200 ALA A C 1
ATOM 1555 O O . ALA A 1 200 ? 7.203 1.002 -22.362 1.00 97.75 200 ALA A O 1
ATOM 1556 N N . ALA A 1 201 ? 5.519 -0.462 -22.610 1.00 98.25 201 ALA A N 1
ATOM 1557 C CA . ALA A 1 201 ? 4.462 0.543 -22.505 1.00 98.25 201 ALA A CA 1
ATOM 1558 C C . ALA A 1 201 ? 4.363 1.112 -21.082 1.00 98.25 201 ALA A C 1
ATOM 1560 O O . ALA A 1 201 ? 4.178 2.320 -20.918 1.00 98.25 201 ALA A O 1
ATOM 1561 N N . PHE A 1 202 ? 4.541 0.264 -20.064 1.00 98.38 202 PHE A N 1
ATOM 1562 C CA . PHE A 1 202 ? 4.614 0.681 -18.665 1.00 98.38 202 PHE A CA 1
ATOM 1563 C C . PHE A 1 202 ? 5.731 1.700 -18.423 1.00 98.38 202 PHE A C 1
ATOM 1565 O O . PHE A 1 202 ? 5.447 2.810 -17.972 1.00 98.38 202 PHE A O 1
ATOM 1572 N N . TYR A 1 203 ? 6.976 1.371 -18.774 1.00 96.25 203 TYR A N 1
ATOM 1573 C CA . TYR A 1 203 ? 8.115 2.257 -18.527 1.00 96.25 203 TYR A CA 1
ATOM 1574 C C . TYR A 1 203 ? 8.064 3.528 -19.380 1.00 96.25 203 TYR A C 1
ATOM 1576 O O . TYR A 1 203 ? 8.338 4.608 -18.863 1.00 96.25 203 TYR A O 1
ATOM 1584 N N . ALA A 1 204 ? 7.630 3.440 -20.643 1.00 96.44 204 ALA A N 1
ATOM 1585 C CA . ALA A 1 204 ? 7.412 4.624 -21.473 1.00 96.44 204 ALA A CA 1
ATOM 1586 C C . ALA A 1 204 ? 6.372 5.572 -20.853 1.00 96.44 204 ALA A C 1
ATOM 1588 O O . ALA A 1 204 ? 6.584 6.783 -20.809 1.00 96.44 204 ALA A O 1
ATOM 1589 N N . THR A 1 205 ? 5.272 5.026 -20.326 1.00 97.19 205 THR A N 1
ATOM 1590 C CA . THR A 1 205 ? 4.232 5.825 -19.666 1.00 97.19 205 THR A CA 1
ATOM 1591 C C . THR A 1 205 ? 4.733 6.429 -18.355 1.00 97.19 205 THR A C 1
ATOM 1593 O O . THR A 1 205 ? 4.496 7.610 -18.109 1.00 97.19 205 THR A O 1
ATOM 1596 N N . TYR A 1 206 ? 5.454 5.660 -17.533 1.00 95.38 206 TYR A N 1
ATOM 1597 C CA . TYR A 1 206 ? 6.034 6.152 -16.280 1.00 95.38 206 TYR A CA 1
ATOM 1598 C C . TYR A 1 206 ? 6.974 7.337 -16.524 1.00 95.38 206 TYR A C 1
ATOM 1600 O O . TYR A 1 206 ? 6.780 8.399 -15.937 1.00 95.38 206 TYR A O 1
ATOM 1608 N N . LEU A 1 207 ? 7.923 7.187 -17.453 1.00 92.81 207 LEU A N 1
ATOM 1609 C CA . LEU A 1 207 ? 8.880 8.238 -17.807 1.00 92.81 207 LEU A CA 1
ATOM 1610 C C . LEU A 1 207 ? 8.219 9.464 -18.455 1.00 92.81 207 LEU A C 1
ATOM 1612 O O . LEU A 1 207 ? 8.762 10.558 -18.376 1.00 92.81 207 LEU A O 1
ATOM 1616 N N . SER A 1 208 ? 7.054 9.297 -19.090 1.00 93.38 208 SER A N 1
ATOM 1617 C CA . SER A 1 208 ? 6.337 10.401 -19.747 1.00 93.38 208 SER A CA 1
ATOM 1618 C C . SER A 1 208 ? 5.428 11.193 -18.809 1.00 93.38 208 SER A C 1
ATOM 1620 O O . SER A 1 208 ? 5.156 12.359 -19.080 1.00 93.38 208 SER A O 1
ATOM 1622 N N . VAL A 1 209 ? 4.882 10.552 -17.770 1.00 94.12 209 VAL A N 1
ATOM 1623 C CA . VAL A 1 209 ? 3.844 11.152 -16.912 1.00 94.12 209 VAL A CA 1
ATOM 1624 C C . VAL A 1 209 ? 4.348 11.441 -15.506 1.00 94.12 209 VAL A C 1
ATOM 1626 O O . VAL A 1 209 ? 3.987 12.468 -14.950 1.00 94.12 209 VAL A O 1
ATOM 1629 N N . ARG A 1 210 ? 5.135 10.531 -14.921 1.00 90.81 210 ARG A N 1
ATOM 1630 C CA . ARG A 1 210 ? 5.451 10.544 -13.486 1.00 90.81 210 ARG A CA 1
ATOM 1631 C C . ARG A 1 210 ? 6.891 10.895 -13.158 1.00 90.81 210 ARG A C 1
ATOM 1633 O O . ARG A 1 210 ? 7.141 11.377 -12.061 1.00 90.81 210 ARG A O 1
ATOM 1640 N N . ALA A 1 211 ? 7.835 10.606 -14.050 1.00 87.44 211 ALA A N 1
ATOM 1641 C CA . ALA A 1 211 ? 9.226 10.966 -13.812 1.00 87.44 211 ALA A CA 1
ATOM 1642 C C . ALA A 1 211 ? 9.365 12.495 -13.831 1.00 87.44 211 ALA A C 1
ATOM 1644 O O . ALA A 1 211 ? 9.266 13.122 -14.883 1.00 87.44 211 ALA A O 1
ATOM 1645 N N . GLU A 1 212 ? 9.564 13.089 -12.655 1.00 82.56 212 GLU A N 1
ATOM 1646 C CA . GLU A 1 212 ? 9.770 14.535 -12.512 1.00 82.56 212 GLU A CA 1
ATOM 1647 C C . GLU A 1 212 ? 11.187 14.944 -12.926 1.00 82.56 212 GLU A C 1
ATOM 1649 O O . GLU A 1 212 ? 11.397 16.016 -13.491 1.00 82.56 212 GLU A O 1
ATOM 1654 N N . GLU A 1 213 ? 12.159 14.068 -12.666 1.00 86.88 213 GLU A N 1
ATOM 1655 C CA . GLU A 1 213 ? 13.569 14.275 -12.967 1.00 86.88 213 GLU A CA 1
ATOM 1656 C C . GLU A 1 213 ? 14.058 13.197 -13.930 1.00 86.88 213 GLU A C 1
ATOM 1658 O O . GLU A 1 213 ? 13.847 12.001 -13.730 1.00 86.88 213 GLU A O 1
ATOM 1663 N N . PHE A 1 214 ? 14.739 13.630 -14.987 1.00 83.56 214 PHE A N 1
ATOM 1664 C CA . PHE A 1 214 ? 15.328 12.742 -15.975 1.00 83.56 214 PHE A CA 1
ATOM 1665 C C . PHE A 1 214 ? 16.696 13.270 -16.390 1.00 83.56 214 PHE A C 1
ATOM 1667 O O . PHE A 1 214 ? 16.835 14.417 -16.818 1.00 83.56 214 PHE A O 1
ATOM 1674 N N . ASP A 1 215 ? 17.707 12.413 -16.292 1.00 85.50 215 ASP A N 1
ATOM 1675 C CA . ASP A 1 215 ? 19.046 12.680 -16.798 1.00 85.50 215 ASP A CA 1
ATOM 1676 C C . ASP A 1 215 ? 19.307 11.766 -17.998 1.00 85.50 215 ASP A C 1
ATOM 1678 O O . ASP A 1 215 ? 19.480 10.554 -17.870 1.00 85.50 215 ASP A O 1
ATOM 1682 N N . ALA A 1 216 ? 19.327 12.360 -19.193 1.00 87.00 216 ALA A N 1
ATOM 1683 C CA . ALA A 1 216 ? 19.508 11.626 -20.440 1.00 87.00 216 ALA A CA 1
ATOM 1684 C C . ALA A 1 216 ? 20.843 10.867 -20.497 1.00 87.00 216 ALA A C 1
ATOM 1686 O O . ALA A 1 216 ? 20.924 9.849 -21.187 1.00 87.00 216 ALA A O 1
ATOM 1687 N N . SER A 1 217 ? 21.868 11.306 -19.755 1.00 87.62 217 SER A N 1
ATOM 1688 C CA . SER A 1 217 ? 23.152 10.599 -19.690 1.00 87.62 217 SER A CA 1
ATOM 1689 C C . SER A 1 217 ? 23.009 9.191 -19.105 1.00 87.62 217 SER A C 1
ATOM 1691 O O . SER A 1 217 ? 23.739 8.285 -19.513 1.00 87.62 217 SER A O 1
ATOM 1693 N N . LEU A 1 218 ? 21.999 8.968 -18.254 1.00 87.88 218 LEU A N 1
ATOM 1694 C CA . LEU A 1 218 ? 21.709 7.662 -17.669 1.00 87.88 218 LEU A CA 1
ATOM 1695 C C . LEU A 1 218 ? 21.362 6.634 -18.742 1.00 87.88 218 LEU A C 1
ATOM 1697 O O . LEU A 1 218 ? 21.760 5.486 -18.629 1.00 87.88 218 LEU A O 1
ATOM 1701 N N . THR A 1 219 ? 20.708 7.037 -19.836 1.00 86.44 219 THR A N 1
ATOM 1702 C CA . THR A 1 219 ? 20.307 6.110 -20.914 1.00 86.44 219 THR A CA 1
ATOM 1703 C C . THR A 1 219 ? 21.478 5.436 -21.634 1.00 86.44 219 THR A C 1
ATOM 1705 O O . THR A 1 219 ? 21.273 4.454 -22.343 1.00 86.44 219 THR A O 1
ATOM 1708 N N . THR A 1 220 ? 22.698 5.949 -21.454 1.00 90.31 220 THR A N 1
ATOM 1709 C CA . THR A 1 220 ? 23.928 5.378 -22.022 1.00 90.31 220 THR A CA 1
ATOM 1710 C C . THR A 1 220 ? 24.618 4.375 -21.095 1.00 90.31 220 THR A C 1
ATOM 1712 O O . THR A 1 220 ? 25.558 3.707 -21.524 1.00 90.31 220 THR A O 1
ATOM 1715 N N . LEU A 1 221 ? 24.170 4.270 -19.840 1.00 90.81 221 LEU A N 1
ATOM 1716 C CA . LEU A 1 221 ? 24.727 3.361 -18.845 1.00 90.81 221 LEU A CA 1
ATOM 1717 C C . LEU A 1 221 ? 24.166 1.949 -19.023 1.00 90.81 221 LEU A C 1
ATOM 1719 O O . LEU A 1 221 ? 23.002 1.758 -19.379 1.00 90.81 221 LEU A O 1
ATOM 1723 N N . ASP A 1 222 ? 24.994 0.954 -18.721 1.00 91.44 222 ASP A N 1
ATOM 1724 C CA . ASP A 1 222 ? 24.531 -0.413 -18.511 1.00 91.44 222 ASP A CA 1
ATOM 1725 C C . ASP A 1 222 ? 23.920 -0.577 -17.105 1.00 91.44 222 ASP A C 1
ATOM 1727 O O . ASP A 1 222 ? 23.873 0.357 -16.299 1.00 91.44 222 ASP A O 1
ATOM 1731 N N . ALA A 1 223 ? 23.424 -1.777 -16.794 1.00 86.81 223 ALA A N 1
ATOM 1732 C CA . ALA A 1 223 ? 22.780 -2.049 -15.509 1.00 86.81 223 ALA A CA 1
ATOM 1733 C C . ALA A 1 223 ? 23.708 -1.783 -14.307 1.00 86.81 223 ALA A C 1
ATOM 1735 O O . ALA A 1 223 ? 23.262 -1.231 -13.301 1.00 86.81 223 ALA A O 1
ATOM 1736 N N . ALA A 1 224 ? 24.997 -2.117 -14.422 1.00 89.50 224 ALA A N 1
ATOM 1737 C CA . ALA A 1 224 ? 25.978 -1.884 -13.365 1.00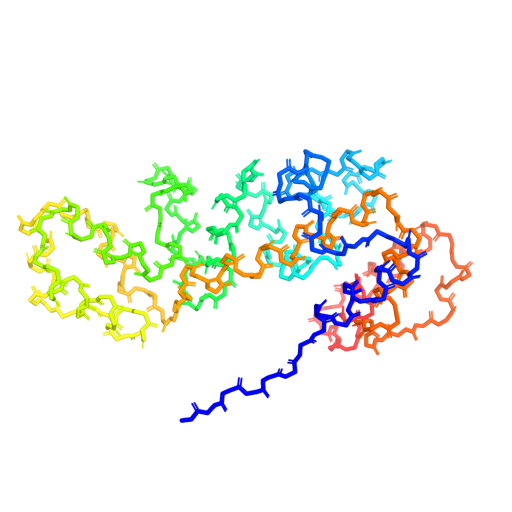 89.50 224 ALA A CA 1
ATOM 1738 C C . ALA A 1 224 ? 26.235 -0.382 -13.157 1.00 89.50 224 ALA A C 1
ATOM 1740 O O . ALA A 1 224 ? 26.243 0.095 -12.021 1.00 89.50 224 ALA A O 1
ATOM 1741 N N . GLY A 1 225 ? 26.369 0.383 -14.245 1.00 92.25 225 GLY A N 1
ATOM 1742 C CA . GLY A 1 225 ? 26.500 1.838 -14.195 1.00 92.25 225 GLY A CA 1
ATOM 1743 C C . GLY A 1 225 ? 25.272 2.516 -13.583 1.00 92.25 225 GLY A C 1
ATOM 1744 O O . GLY A 1 225 ? 25.416 3.415 -12.753 1.00 92.25 225 GLY A O 1
ATOM 1745 N N . MET A 1 226 ? 24.065 2.050 -13.924 1.00 90.31 226 MET A N 1
ATOM 1746 C CA . MET A 1 226 ? 22.814 2.526 -13.316 1.00 90.31 226 MET A CA 1
ATOM 1747 C C . MET A 1 226 ? 22.776 2.266 -11.806 1.00 90.31 226 MET A C 1
ATOM 1749 O O . MET A 1 226 ? 22.428 3.163 -11.036 1.00 90.31 226 MET A O 1
ATOM 1753 N N . GLN A 1 227 ? 23.165 1.066 -11.365 1.00 87.56 227 GLN A N 1
ATOM 1754 C CA . GLN A 1 227 ? 23.219 0.724 -9.941 1.00 87.56 227 GLN A CA 1
ATOM 1755 C C . GLN A 1 227 ? 24.225 1.589 -9.183 1.00 87.56 227 GLN A C 1
ATOM 1757 O O . GLN A 1 227 ? 23.871 2.183 -8.166 1.00 87.56 227 GLN A O 1
ATOM 1762 N N . GLN A 1 228 ? 25.441 1.736 -9.714 1.00 89.94 228 GLN A N 1
ATOM 1763 C CA . GLN A 1 228 ? 26.464 2.584 -9.109 1.00 89.94 228 GLN A CA 1
ATOM 1764 C C . GLN A 1 228 ? 25.988 4.038 -9.003 1.00 89.94 228 GLN A C 1
ATOM 1766 O O . GLN A 1 228 ? 26.208 4.705 -7.989 1.00 89.94 228 GLN A O 1
ATOM 1771 N N . ARG A 1 229 ? 25.315 4.546 -10.041 1.00 90.50 229 ARG A N 1
ATOM 1772 C CA . ARG A 1 229 ? 24.775 5.904 -10.034 1.00 90.50 229 ARG A CA 1
ATOM 1773 C C . ARG A 1 229 ? 23.672 6.070 -8.992 1.00 90.50 229 ARG A C 1
ATOM 1775 O O . ARG A 1 229 ? 23.681 7.068 -8.275 1.00 90.50 229 ARG A O 1
ATOM 1782 N N . ARG A 1 230 ? 22.766 5.097 -8.868 1.00 88.75 230 ARG A N 1
ATOM 1783 C CA . ARG A 1 230 ? 21.732 5.079 -7.824 1.00 88.75 230 ARG A CA 1
ATOM 1784 C C . ARG A 1 230 ? 22.355 5.111 -6.428 1.00 88.75 230 ARG A C 1
ATOM 1786 O O . ARG A 1 230 ? 21.985 5.957 -5.623 1.00 88.75 230 ARG A O 1
ATOM 1793 N N . GLU A 1 231 ? 23.351 4.267 -6.165 1.00 87.69 231 GLU A N 1
ATOM 1794 C CA . GLU A 1 231 ? 24.056 4.238 -4.876 1.00 87.69 231 GLU A CA 1
ATOM 1795 C C . GLU A 1 231 ? 24.715 5.581 -4.542 1.00 87.69 231 GLU A C 1
ATOM 1797 O O . GLU A 1 231 ? 24.627 6.047 -3.408 1.00 87.69 231 GLU A O 1
ATOM 1802 N N . GLN A 1 232 ? 25.325 6.249 -5.525 1.00 89.25 232 GLN A N 1
ATOM 1803 C CA . GLN A 1 232 ? 25.911 7.581 -5.336 1.00 89.25 232 GLN A CA 1
ATOM 1804 C C . GLN A 1 232 ? 24.871 8.649 -4.978 1.00 89.25 232 GLN A C 1
ATOM 1806 O O . GLN A 1 232 ? 25.191 9.567 -4.226 1.00 89.25 232 GLN A O 1
ATOM 1811 N N . LEU A 1 233 ? 23.656 8.552 -5.524 1.00 87.31 233 LEU A N 1
ATOM 1812 C CA . LEU A 1 233 ? 22.561 9.479 -5.230 1.00 87.31 233 LEU A CA 1
ATOM 1813 C C . LEU A 1 233 ? 21.936 9.208 -3.853 1.00 87.31 233 LEU A C 1
ATOM 1815 O O . LEU A 1 233 ? 21.512 10.142 -3.177 1.00 87.31 233 LEU A O 1
ATOM 1819 N N . GLU A 1 234 ? 21.899 7.946 -3.420 1.00 82.69 234 GLU A N 1
ATOM 1820 C CA . GLU A 1 234 ? 21.305 7.539 -2.140 1.00 82.69 234 GLU A CA 1
ATOM 1821 C C . GLU A 1 234 ? 22.278 7.596 -0.945 1.00 82.69 234 GLU A C 1
ATOM 1823 O O . GLU A 1 234 ? 21.830 7.679 0.201 1.00 82.69 234 GLU A O 1
ATOM 1828 N N . ALA A 1 235 ? 23.595 7.543 -1.179 1.00 80.94 235 ALA A N 1
ATOM 1829 C CA . ALA A 1 235 ? 24.616 7.504 -0.126 1.00 80.94 235 ALA A CA 1
ATOM 1830 C C . ALA A 1 235 ? 24.707 8.767 0.763 1.00 80.94 235 ALA A C 1
ATOM 1832 O O . ALA A 1 235 ? 24.924 8.618 1.973 1.00 80.94 235 ALA A O 1
ATOM 1833 N N . PRO A 1 236 ? 24.577 10.005 0.242 1.00 83.56 236 PRO A N 1
ATOM 1834 C CA . PRO A 1 236 ? 24.693 11.206 1.062 1.00 83.56 236 PRO A CA 1
ATOM 1835 C C . PRO A 1 236 ? 23.526 11.333 2.049 1.00 83.56 236 PRO A C 1
ATOM 1837 O O . PRO A 1 236 ? 22.354 11.278 1.673 1.00 83.56 236 PRO A O 1
ATOM 1840 N N . ARG A 1 237 ? 23.825 11.581 3.333 1.00 75.31 237 ARG A N 1
ATOM 1841 C CA . ARG A 1 237 ? 22.786 11.864 4.350 1.00 75.31 237 ARG A CA 1
ATOM 1842 C C . ARG A 1 237 ? 21.964 13.113 4.015 1.00 75.31 237 ARG A C 1
ATOM 1844 O O . ARG A 1 237 ? 20.812 13.222 4.427 1.00 75.31 237 ARG A O 1
ATOM 1851 N N . ASP A 1 238 ? 22.567 14.031 3.278 1.00 82.31 238 ASP A N 1
ATOM 1852 C CA . ASP A 1 238 ? 22.050 15.312 2.816 1.00 82.31 238 ASP A CA 1
ATOM 1853 C C . ASP A 1 238 ? 21.624 15.297 1.337 1.00 82.31 238 ASP A C 1
ATOM 1855 O O . ASP A 1 238 ? 21.432 16.364 0.756 1.00 82.31 238 ASP A O 1
ATOM 1859 N N . ALA A 1 239 ? 21.418 14.112 0.739 1.00 82.94 239 ALA A N 1
ATOM 1860 C CA . ALA A 1 239 ? 20.912 13.977 -0.629 1.00 82.94 239 ALA A CA 1
ATOM 1861 C C . ALA A 1 239 ? 19.671 14.854 -0.848 1.00 82.94 239 ALA A C 1
ATOM 1863 O O . ALA A 1 239 ? 18.701 14.782 -0.072 1.00 82.94 239 ALA A O 1
ATOM 1864 N N . THR A 1 240 ? 19.713 15.679 -1.897 1.00 86.75 240 THR A N 1
ATOM 1865 C CA . THR A 1 240 ? 18.675 16.674 -2.174 1.00 86.75 240 THR A CA 1
ATOM 1866 C C . THR A 1 240 ? 17.360 16.001 -2.572 1.00 86.75 240 THR A C 1
ATOM 1868 O O . THR A 1 240 ? 17.325 14.827 -2.943 1.00 86.75 240 THR A O 1
ATOM 1871 N N . ALA A 1 241 ? 16.246 16.740 -2.528 1.00 84.31 241 ALA A N 1
ATOM 1872 C CA . ALA A 1 241 ? 14.964 16.228 -3.024 1.00 84.31 241 ALA A CA 1
ATOM 1873 C C . ALA A 1 241 ? 15.058 15.779 -4.495 1.00 84.31 241 ALA A C 1
ATOM 1875 O O . ALA A 1 241 ? 14.475 14.765 -4.868 1.00 84.31 241 ALA A O 1
ATOM 1876 N N . ARG A 1 242 ? 15.863 16.492 -5.292 1.00 86.50 242 ARG A N 1
ATOM 1877 C CA . ARG A 1 242 ? 16.151 16.165 -6.687 1.00 86.50 242 ARG A CA 1
ATOM 1878 C C . ARG A 1 242 ? 16.929 14.859 -6.829 1.00 86.50 242 ARG A C 1
ATOM 1880 O O . ARG A 1 242 ? 16.535 14.018 -7.625 1.00 86.50 242 ARG A O 1
ATOM 1887 N N . ASP A 1 243 ? 17.986 14.667 -6.037 1.00 86.25 243 ASP A N 1
ATOM 1888 C CA . ASP A 1 243 ? 18.787 13.433 -6.079 1.00 86.25 243 ASP A CA 1
ATOM 1889 C C . ASP A 1 243 ? 17.944 12.213 -5.703 1.00 86.25 243 ASP A C 1
ATOM 1891 O O . ASP A 1 243 ? 18.028 11.173 -6.348 1.00 86.25 243 ASP A O 1
ATOM 1895 N N . ARG A 1 244 ? 17.073 12.361 -4.696 1.00 83.88 244 ARG A N 1
ATOM 1896 C CA . ARG A 1 244 ? 16.131 11.309 -4.294 1.00 83.88 244 ARG A CA 1
ATOM 1897 C C . ARG A 1 244 ? 15.102 11.018 -5.384 1.00 83.88 244 ARG A C 1
ATOM 1899 O O . ARG A 1 244 ? 14.817 9.851 -5.624 1.00 83.88 244 ARG A O 1
ATOM 1906 N N . SER A 1 245 ? 14.570 12.052 -6.040 1.00 84.69 245 SER A N 1
ATOM 1907 C CA . SER A 1 245 ? 13.643 11.893 -7.168 1.00 84.69 245 SER A CA 1
ATOM 1908 C C . SER A 1 245 ? 14.314 11.155 -8.332 1.00 84.69 245 SER A C 1
ATOM 1910 O O . SER A 1 245 ? 13.773 10.172 -8.823 1.00 84.69 245 SER A O 1
ATOM 1912 N N . LEU A 1 246 ? 15.549 11.530 -8.684 1.00 87.25 246 LEU A N 1
ATOM 1913 C CA . LEU A 1 246 ? 16.322 10.888 -9.753 1.00 87.25 246 LEU A CA 1
ATOM 1914 C C . LEU A 1 246 ? 16.745 9.441 -9.426 1.00 87.25 246 LEU A C 1
ATOM 1916 O O . LEU A 1 246 ? 16.935 8.641 -10.338 1.00 87.25 246 LEU A O 1
ATOM 1920 N N . ALA A 1 247 ? 16.920 9.099 -8.146 1.00 85.06 247 ALA A N 1
ATOM 1921 C CA . ALA A 1 247 ? 17.293 7.751 -7.710 1.00 85.06 247 ALA A CA 1
ATOM 1922 C C . ALA A 1 247 ? 16.135 6.730 -7.745 1.00 85.06 247 ALA A C 1
ATOM 1924 O O . ALA A 1 247 ? 16.389 5.533 -7.576 1.00 85.06 247 ALA A O 1
ATOM 1925 N N . THR A 1 248 ? 14.889 7.193 -7.910 1.00 75.06 248 THR A N 1
ATOM 1926 C CA . THR A 1 248 ? 13.667 6.377 -7.791 1.00 75.06 248 THR A CA 1
ATOM 1927 C C . THR A 1 248 ? 13.165 5.878 -9.142 1.00 75.06 248 THR A C 1
ATOM 1929 O O . THR A 1 248 ? 12.823 4.674 -9.219 1.00 75.06 248 THR A O 1
#

Solvent-accessible surface area (backbone atoms only — not comparable to full-atom values): 13547 Å² total; per-residue (Å²): 139,85,89,87,78,90,70,61,67,68,56,46,43,52,50,42,21,71,72,68,72,49,60,57,85,75,49,61,80,74,44,66,61,31,49,42,23,46,45,24,29,68,72,74,77,48,55,40,76,82,68,74,41,64,43,46,27,67,89,36,68,80,43,30,42,72,70,40,39,54,52,28,71,76,62,48,40,84,46,62,70,47,45,28,37,52,47,16,26,70,73,18,48,47,29,27,68,96,30,44,53,51,34,41,74,70,67,78,34,52,88,88,68,48,74,27,24,36,55,49,48,28,53,49,34,38,72,48,64,43,56,66,71,56,20,46,52,51,25,63,29,19,35,62,40,65,26,68,53,74,69,56,51,53,52,38,49,75,42,68,48,54,67,70,57,55,52,47,40,49,54,18,42,29,47,38,53,54,71,57,24,42,54,52,43,53,51,28,38,38,52,33,38,34,46,59,79,36,42,72,50,35,54,54,43,42,60,73,74,65,51,87,52,84,63,75,73,58,77,78,47,54,74,66,53,49,50,55,51,32,49,63,32,65,65,48,95,77,48,45,75,64,38,52,54,58,53,106

InterPro domains:
  IPR004805 Error-prone DNA polymerase/DNA polymerase III subunit alpha DnaE/PolC [PTHR32294] (1-221)
  IPR040982 DNA polymerase III alpha subunit finger domain [PF17657] (13-152)
  IPR044923 PolC, middle finger subdomain superfamily [G3DSA:1.10.150.700] (8-95)

Organism: NCBI:txid410659

Mean predicted aligned error: 4.12 Å

Sequence (248 aa):
KLDLLGHDDPTVLRLLERMTGVPALSVPCDDPAALSLFSGCEALGLGAEELGTSVGSIALPEFGTRFVRQMLEATRPRTFAELVRISGLSHGTDVWTHNADELIRSGRATLREVIATRDDIMLNLIHYGLAPKQAFQITEQVRKGKGLKPDDESEMRAHSVPDWYIDSCQKIQYMFPKAHAAAYVIMAVRIAYFKVHHPAAFYATYLSVRAEEFDASLTTLDAAGMQQRREQLEAPRDATARDRSLAT

Nearest PDB structures (foldseek):
  3f2d-assembly1_A  TM=9.768E-01  e=2.514E-24  Geobacillus kaustophilus
  3f2b-assembly1_A  TM=9.762E-01  e=1.100E-23  Geobacillus kaustophilus
  5fkv-assembly1_A  TM=6.570E-01  e=1.173E-04  Escherichia coli K-12
  2ipb-assembly2_D  TM=1.717E-01  e=8.251E+00  Salmonella enterica subsp. enterica serovar Typhimurium

pLDDT: mean 93.83, std 4.57, range [75.06, 98.5]

Foldseek 3Di:
DDDPDDDCLVVLQVLLCVVPVDRLVPDDLQDQLLLQQLQACVLVVDDCVLVVAGHNQCLFPPCNDPVNSVVSPLQRDRDLVLQLLSLFQSPWDQQCPPAVVCCCVVVVDHSVQGCRALVSQQVVQVVLPDDSVLSVVLSVCLQQLNADDPVNVVVCVVSVNDPSNSVNSNRTNHTHHSVVSSVSSSSRSSLSVCCSPPVVSSVVSSCVRPQPDDDPVLVVDDSVRLVVLLCVQPVDPCRDPRSVSHSD

Secondary structure (DSSP, 8-state):
-------HHHHHHHHHHHHH---GGGS-TT-HHHHHTTT-SGGGT--HHHHTSSSS-TTSTTTTSHHHHHHHHHH---SHHHHHHHHHHHSSTTTIIIIIHHHHHTTSS-TTTS--SHHHHHHHHHHTT--HHHHHHHHHHHTTT----HHHHHHHHHTT--HHHHHHHHH-S----HHHHHHHHHHHHHHHHHHHH-HH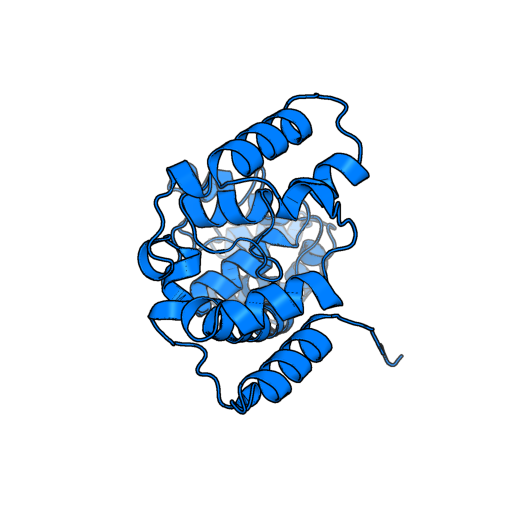HHHHHHHHHT-S---GGGGG--HHHHHHHHHHHHS-TT--HHHHHHT-